Protein AF-A0A9E5KEY9-F1 (afdb_monomer)

Foldseek 3Di:
DPDDDPDDPPVLVVCCVVPVVSSCCCPVVVPDDDDPVNVVVCVVCVVVVVDDPDDDDPPPPPPPPPPDDVVPDPPPPPPDDPPQQADAAEDQAAPWEWEDDPQWIWIDHPPDDIDIDGLSNHQEYEYEARYYYDPHRLCVCQVVQHKYWYAYSLQATDDIDHHDQDDDPVVQVVVVVLCPDQVSVLQVLLVVLLVVLVVLLVLCCVQQPCVVVPPVCLSVLSVVLNVVSNPDPHPVVNVVSSVVSQFSSQCRVQSNDPDPQFDGHGADAPPDPGPVNSVVNNVVSVVLVVVCVVCVVVVYDSD

Sequence (303 aa):
MIPLPELVPARMLNEFAYCPRLAFLEWAEATFEHNPDTLDGRFVHRRVDAGDERAFPPPDAPDTDEPYSPSGEPAIRRLLTVRDEALPVHVVSQGAFVGKSADRITIRAKGELDKHVRLIDIAQLCLYGNVQISTQAFRELVGTGIPITFHTQHGYFLATANGLWHGNAHLRIAQHAVSADPVRSLRLAKGFITAKIRNQRVILRRNDERAAEDADRVLDRLATLIPAAMEVDSIASLLGIEGIAARLYFSRFGALLKFSNFNFESRNRRPPTDPVNALLSFTYALLTRECHIAAMNGGFDPL

Radius of gyration: 27.56 Å; Cα contacts (8 Å, |Δi|>4): 319; chains: 1; bounding box: 56×71×68 Å

Mean predicted aligned error: 14.28 Å

Structure (mmCIF, N/CA/C/O backbone):
data_AF-A0A9E5KEY9-F1
#
_entry.id   AF-A0A9E5KEY9-F1
#
loop_
_atom_site.group_PDB
_atom_site.id
_atom_site.type_symbol
_atom_site.label_atom_id
_atom_site.label_alt_id
_atom_site.label_comp_id
_atom_site.label_asym_id
_atom_site.label_entity_id
_atom_site.label_seq_id
_atom_site.pdbx_PDB_ins_code
_atom_site.Cartn_x
_atom_site.Cartn_y
_atom_site.Cartn_z
_atom_site.occupancy
_atom_site.B_iso_or_equiv
_atom_site.auth_seq_id
_atom_site.auth_comp_id
_atom_site.auth_asym_id
_atom_site.auth_atom_id
_atom_site.pdbx_PDB_model_num
ATOM 1 N N . MET A 1 1 ? -16.285 -44.584 40.458 1.00 47.91 1 MET A N 1
ATOM 2 C CA . MET A 1 1 ? -15.514 -44.062 39.311 1.00 47.91 1 MET A CA 1
ATOM 3 C C . MET A 1 1 ? -16.502 -43.890 38.178 1.00 47.91 1 MET A C 1
ATOM 5 O O . MET A 1 1 ? -17.124 -44.879 37.812 1.00 47.91 1 MET A O 1
ATOM 9 N N . ILE A 1 2 ? -16.735 -42.662 37.720 1.00 55.91 2 ILE A N 1
ATOM 10 C CA . ILE A 1 2 ? -17.580 -42.417 36.545 1.00 55.91 2 ILE A CA 1
ATOM 11 C C . ILE A 1 2 ? -16.827 -43.014 35.343 1.00 55.91 2 ILE A C 1
ATOM 13 O O . ILE A 1 2 ? -15.627 -42.753 35.228 1.00 55.91 2 ILE A O 1
ATOM 17 N N . PRO A 1 3 ? -17.449 -43.869 34.515 1.00 62.84 3 PRO A N 1
ATOM 18 C CA . PRO A 1 3 ? -16.781 -44.424 33.345 1.00 62.84 3 PRO A CA 1
ATOM 19 C C . PRO A 1 3 ? -16.363 -43.281 32.418 1.00 62.84 3 PRO A C 1
ATOM 21 O O . PRO A 1 3 ? -17.177 -42.420 32.084 1.00 62.84 3 PRO A O 1
ATOM 24 N N . LEU A 1 4 ? -15.083 -43.253 32.043 1.00 59.09 4 LEU A N 1
ATOM 25 C CA . LEU A 1 4 ? -14.588 -42.280 31.078 1.00 59.09 4 LEU A CA 1
ATOM 26 C C . LEU A 1 4 ? -15.210 -42.599 29.711 1.00 59.09 4 LEU A C 1
ATOM 28 O O . LEU A 1 4 ? -15.154 -43.756 29.288 1.00 59.09 4 LEU A O 1
ATOM 32 N N . PRO A 1 5 ? -15.823 -41.617 29.032 1.00 70.81 5 PRO A N 1
ATOM 33 C CA . PRO A 1 5 ? -16.364 -41.831 27.700 1.00 70.81 5 PRO A CA 1
ATOM 34 C C . PRO A 1 5 ? -15.234 -42.114 26.706 1.00 70.81 5 PRO A C 1
ATOM 36 O O . PRO A 1 5 ? -14.123 -41.605 26.843 1.00 70.81 5 PRO A O 1
ATOM 39 N N . GLU A 1 6 ? -15.539 -42.916 25.688 1.00 78.38 6 GLU A N 1
ATOM 40 C CA . GLU A 1 6 ? -14.593 -43.309 24.635 1.00 78.38 6 GLU A CA 1
ATOM 41 C C . GLU A 1 6 ? -14.107 -42.109 23.803 1.00 78.38 6 GLU A C 1
ATOM 43 O O . GLU A 1 6 ? -12.984 -42.105 23.304 1.00 78.38 6 GLU A O 1
ATOM 48 N N . LEU A 1 7 ? -14.933 -41.061 23.700 1.00 75.31 7 LEU A N 1
ATOM 49 C CA . LEU A 1 7 ? -14.650 -39.849 22.939 1.00 75.31 7 LEU A CA 1
ATOM 50 C C . LEU A 1 7 ? -14.795 -38.602 23.819 1.00 75.31 7 LEU A C 1
ATOM 52 O O . LEU A 1 7 ? -15.736 -38.474 24.604 1.00 75.31 7 LEU A O 1
ATOM 56 N N . VAL A 1 8 ? -13.869 -37.658 23.645 1.00 76.06 8 VAL A N 1
ATOM 57 C CA . VAL A 1 8 ? -13.894 -36.342 24.298 1.00 76.06 8 VAL A CA 1
ATOM 58 C C . VAL A 1 8 ? -14.445 -35.313 23.303 1.00 76.06 8 VAL A C 1
ATOM 60 O O . VAL A 1 8 ? -13.936 -35.236 22.182 1.00 76.06 8 VAL A O 1
ATOM 63 N N . PRO A 1 9 ? -15.454 -34.498 23.669 1.00 77.19 9 PRO A N 1
ATOM 64 C CA . PRO A 1 9 ? -15.959 -33.445 22.793 1.00 77.19 9 PRO A CA 1
ATOM 65 C C . PRO A 1 9 ? -14.847 -32.471 22.380 1.00 77.19 9 PRO A C 1
ATOM 67 O O . PRO A 1 9 ? -14.064 -32.033 23.221 1.00 77.19 9 PRO A O 1
ATOM 70 N N . ALA A 1 10 ? -14.819 -3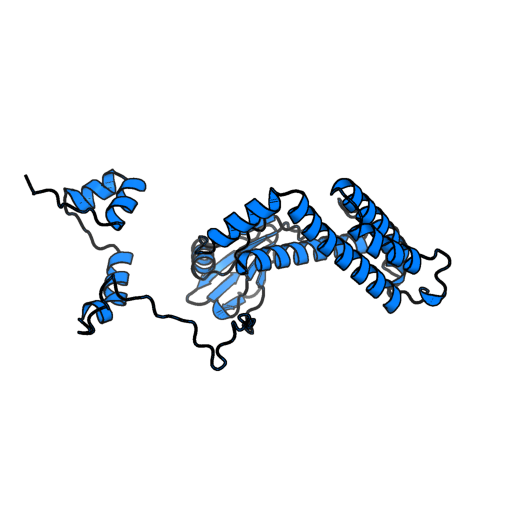2.055 21.109 1.00 72.88 10 ALA A N 1
ATOM 71 C CA . ALA A 1 10 ? -13.798 -31.136 20.586 1.00 72.88 10 ALA A CA 1
ATOM 72 C C . ALA A 1 10 ? -13.700 -29.816 21.378 1.00 72.88 10 ALA A C 1
ATOM 74 O O . ALA A 1 10 ? -12.614 -29.263 21.541 1.00 72.88 10 ALA A O 1
ATOM 75 N N . ARG A 1 11 ? -14.820 -29.348 21.949 1.00 72.31 11 ARG A N 1
ATOM 76 C CA . ARG A 1 11 ? -14.837 -28.202 22.866 1.00 72.31 11 ARG A CA 1
ATOM 77 C C . ARG A 1 11 ? -13.942 -28.429 24.087 1.00 72.31 11 ARG A C 1
ATOM 79 O O . ARG A 1 11 ? -13.165 -27.549 24.418 1.00 72.31 11 ARG A O 1
ATOM 86 N N . MET A 1 12 ? -13.993 -29.605 24.712 1.00 79.69 12 MET A N 1
ATOM 87 C CA . MET A 1 12 ? -13.192 -29.906 25.906 1.00 79.69 12 MET A CA 1
ATOM 88 C C . MET A 1 12 ? -11.694 -29.990 25.596 1.00 79.69 12 MET A C 1
ATOM 90 O O . MET A 1 12 ? -10.876 -29.644 26.442 1.00 79.69 12 MET A O 1
ATOM 94 N N . LEU A 1 13 ? -11.322 -30.376 24.369 1.00 77.88 13 LEU A N 1
ATOM 95 C CA . LEU A 1 13 ? -9.933 -30.284 23.903 1.00 77.88 13 LEU A CA 1
ATOM 96 C C . LEU A 1 13 ? -9.469 -28.824 23.806 1.00 77.88 13 LEU A C 1
ATOM 98 O O . LEU A 1 13 ? -8.350 -28.514 24.212 1.00 77.88 13 LEU A O 1
ATOM 102 N N . ASN A 1 14 ? -10.333 -27.928 23.317 1.00 70.62 14 ASN A N 1
ATOM 103 C CA . ASN A 1 14 ? -10.051 -26.493 23.271 1.00 70.62 14 ASN A CA 1
ATOM 104 C C . ASN A 1 14 ? -9.930 -25.891 24.681 1.00 70.62 14 ASN A C 1
ATOM 106 O O . ASN A 1 14 ? -8.954 -25.200 24.966 1.00 70.62 14 ASN A O 1
ATOM 110 N N . GLU A 1 15 ? -10.862 -26.214 25.586 1.00 77.31 15 GLU A N 1
ATOM 111 C CA . GLU A 1 15 ? -10.802 -25.747 26.978 1.00 77.31 15 GLU A CA 1
ATOM 112 C C . GLU A 1 15 ? -9.557 -26.276 27.698 1.00 77.31 15 GLU A C 1
ATOM 114 O O . GLU A 1 15 ? -8.929 -25.539 28.451 1.00 77.31 15 GLU A O 1
ATOM 119 N N . PHE A 1 16 ? -9.137 -27.519 27.435 1.00 79.62 16 PHE A N 1
ATOM 120 C CA . PHE A 1 16 ? -7.917 -28.080 28.021 1.00 79.62 16 PHE A CA 1
ATOM 121 C C . PHE A 1 16 ? -6.652 -27.398 27.491 1.00 79.62 16 PHE A C 1
ATOM 123 O O . PHE A 1 16 ? -5.754 -27.083 28.272 1.00 79.62 16 PHE A O 1
ATOM 130 N N . ALA A 1 17 ? -6.586 -27.143 26.180 1.00 75.50 17 ALA A N 1
ATOM 131 C CA . ALA A 1 17 ? -5.473 -26.428 25.559 1.00 75.50 17 ALA A CA 1
ATOM 132 C C . ALA A 1 17 ? -5.363 -24.978 26.057 1.00 75.50 17 ALA A C 1
ATOM 134 O O . ALA A 1 17 ? -4.257 -24.457 26.196 1.00 75.50 17 ALA A O 1
ATOM 135 N N . TYR A 1 18 ? -6.499 -24.339 26.345 1.00 72.25 18 TYR A N 1
ATOM 136 C CA . TYR A 1 18 ? -6.557 -22.984 26.882 1.00 72.25 18 TYR A CA 1
ATOM 137 C C . TYR A 1 18 ? -6.250 -22.932 28.389 1.00 72.25 18 TYR A C 1
ATOM 139 O O . TYR A 1 18 ? -5.398 -22.160 28.831 1.00 72.25 18 TYR A O 1
ATOM 147 N N . CYS A 1 19 ? -6.935 -23.752 29.190 1.00 73.06 19 CYS A N 1
ATOM 148 C CA . CYS A 1 19 ? -6.809 -23.811 30.642 1.00 73.06 19 CYS A CA 1
ATOM 149 C C . CYS A 1 19 ? -7.172 -25.213 31.181 1.00 73.06 19 CYS A C 1
ATOM 151 O O . CYS A 1 19 ? -8.352 -25.531 31.360 1.00 73.06 19 CYS A O 1
ATOM 153 N N . PRO A 1 20 ? -6.180 -26.032 31.583 1.00 81.19 20 PRO A N 1
ATOM 154 C CA . PRO A 1 20 ? -6.426 -27.369 32.132 1.00 81.19 20 PRO A CA 1
ATOM 155 C C . PRO A 1 20 ? -7.353 -27.384 33.357 1.00 81.19 20 PRO A C 1
ATOM 157 O O . PRO A 1 20 ? -8.097 -28.340 33.567 1.00 81.19 20 PRO A O 1
ATOM 160 N N . ARG A 1 21 ? -7.338 -26.312 34.164 1.00 74.25 21 ARG A N 1
ATOM 161 C CA . ARG A 1 21 ? -8.219 -26.167 35.332 1.00 74.25 21 ARG A CA 1
ATOM 162 C C . ARG A 1 21 ? -9.677 -25.931 34.935 1.00 74.25 21 ARG A C 1
ATOM 164 O O . ARG A 1 21 ? -10.557 -26.463 35.601 1.00 74.25 21 ARG A O 1
ATOM 171 N N . LEU A 1 22 ? -9.928 -25.165 33.874 1.00 69.94 22 LEU A N 1
ATOM 172 C CA . LEU A 1 22 ? -11.279 -24.938 33.356 1.00 69.94 22 LEU A CA 1
ATOM 173 C C . LEU A 1 22 ? -11.854 -26.238 32.787 1.00 69.94 22 LEU A C 1
ATOM 175 O O . LEU A 1 22 ? -12.951 -26.631 33.164 1.00 69.94 22 LEU A O 1
ATOM 179 N N . ALA A 1 23 ? -11.060 -26.967 31.998 1.00 80.62 23 ALA A N 1
ATOM 180 C CA . ALA A 1 23 ? -11.442 -28.286 31.501 1.00 80.62 23 ALA A CA 1
ATOM 181 C C . ALA A 1 23 ? -11.752 -29.279 32.631 1.00 80.62 23 ALA A C 1
ATOM 183 O O . ALA A 1 23 ? -12.705 -30.042 32.527 1.00 80.62 23 ALA A O 1
ATOM 184 N N . PHE A 1 24 ? -10.985 -29.269 33.726 1.00 77.31 24 PHE A N 1
ATOM 185 C CA . PHE A 1 24 ? -11.277 -30.117 34.883 1.00 77.31 24 PHE A CA 1
ATOM 186 C C . PHE A 1 24 ? -12.618 -29.757 35.544 1.00 77.31 24 PHE A C 1
ATOM 188 O O . PHE A 1 24 ? -13.420 -30.647 35.812 1.00 77.31 24 PHE A O 1
ATOM 195 N N . LEU A 1 25 ? -12.892 -28.468 35.763 1.00 73.12 25 LEU A N 1
ATOM 196 C CA . LEU A 1 25 ? -14.144 -28.015 36.383 1.00 73.12 25 LEU A CA 1
ATOM 197 C C . LEU A 1 25 ? -15.368 -28.332 35.510 1.00 73.12 25 LEU A C 1
ATOM 199 O O . LEU A 1 25 ? -16.376 -28.826 36.015 1.00 73.12 25 LEU A O 1
ATOM 203 N N . GLU A 1 26 ? -15.271 -28.098 34.201 1.00 73.94 26 GLU A N 1
ATOM 204 C CA . GLU A 1 26 ? -16.360 -28.366 33.260 1.00 73.94 26 GLU A CA 1
ATOM 205 C C . GLU A 1 26 ? -16.542 -29.870 33.011 1.00 73.94 26 GLU A C 1
ATOM 207 O O . GLU A 1 26 ? -17.646 -30.386 33.138 1.00 73.94 26 GLU A O 1
ATOM 212 N N . TRP A 1 27 ? -15.477 -30.610 32.695 1.00 75.88 27 TRP A N 1
ATOM 213 C CA . TRP A 1 27 ? -15.581 -32.005 32.251 1.00 75.88 27 TRP A CA 1
ATOM 214 C C . TRP A 1 27 ? -15.534 -33.031 33.383 1.00 75.88 27 TRP A C 1
ATOM 216 O O . TRP A 1 27 ? -16.295 -33.997 33.368 1.00 75.88 27 TRP A O 1
ATOM 226 N N . ALA A 1 28 ? -14.633 -32.854 34.353 1.00 73.12 28 ALA A N 1
ATOM 227 C CA . ALA A 1 28 ? -14.447 -33.823 35.433 1.00 73.12 28 ALA A CA 1
ATOM 228 C C . ALA A 1 28 ? -15.407 -33.569 36.602 1.00 73.12 28 ALA A C 1
ATOM 230 O O . ALA A 1 28 ? -15.947 -34.524 37.159 1.00 73.12 28 ALA A O 1
ATOM 231 N N . GLU A 1 29 ? -15.649 -32.301 36.949 1.00 74.06 29 GLU A N 1
ATOM 232 C CA . GLU A 1 29 ? -16.593 -31.926 38.013 1.00 74.06 29 GLU A CA 1
ATOM 233 C C . GLU A 1 29 ? -18.005 -31.600 37.503 1.00 74.06 29 GLU A C 1
ATOM 235 O O . GLU A 1 29 ? -18.895 -31.349 38.313 1.00 74.06 29 GLU A O 1
ATOM 240 N N . ALA A 1 30 ? -18.240 -31.633 36.184 1.00 66.06 30 ALA A N 1
ATOM 241 C CA . ALA A 1 30 ? -19.537 -31.340 35.560 1.00 66.06 30 ALA A CA 1
ATOM 242 C C . ALA A 1 30 ? -20.127 -29.969 35.953 1.00 66.06 30 ALA A C 1
ATOM 244 O O . ALA A 1 30 ? -21.345 -29.768 35.923 1.00 66.06 30 ALA A O 1
ATOM 245 N N . THR A 1 31 ? -19.272 -29.007 36.308 1.00 68.62 31 THR A N 1
ATOM 246 C CA . THR A 1 31 ? -19.688 -27.669 36.738 1.00 68.62 31 THR A CA 1
ATOM 247 C C . THR A 1 31 ? -19.860 -26.776 35.510 1.00 68.62 31 THR A C 1
ATOM 249 O O . THR A 1 31 ? -19.027 -25.928 35.205 1.00 68.62 31 THR A O 1
ATOM 252 N N . PHE A 1 32 ? -20.945 -26.998 34.765 1.00 63.22 32 PHE A N 1
ATOM 253 C CA . PHE A 1 32 ? -21.315 -26.194 33.597 1.00 63.22 32 PHE A CA 1
ATOM 254 C C . PHE A 1 32 ? -22.212 -25.025 34.012 1.00 63.22 32 PHE A C 1
ATOM 256 O O . PHE A 1 32 ? -23.430 -25.060 33.814 1.00 63.22 32 PHE A O 1
ATOM 263 N N . GLU A 1 33 ? -21.634 -23.977 34.598 1.00 60.19 33 GLU A N 1
ATOM 264 C CA . GLU A 1 33 ? -22.382 -22.732 34.776 1.00 60.19 33 GLU A CA 1
ATOM 265 C C . GLU A 1 33 ? -22.633 -22.067 33.418 1.00 60.19 33 GLU A C 1
ATOM 267 O O . GLU A 1 33 ? -21.740 -21.927 32.580 1.00 60.19 33 GLU A O 1
ATOM 272 N N . HIS A 1 34 ? -23.878 -21.657 33.181 1.00 53.72 34 HIS A N 1
ATOM 273 C CA . HIS A 1 34 ? -24.227 -20.937 31.966 1.00 53.72 34 HIS A CA 1
ATOM 274 C C . HIS A 1 34 ? -23.619 -19.538 31.992 1.00 53.72 34 HIS A C 1
ATOM 276 O O . HIS A 1 34 ? -24.038 -18.679 32.764 1.00 53.72 34 HIS A O 1
ATOM 282 N N . ASN A 1 35 ? -22.653 -19.296 31.112 1.00 58.53 35 ASN A N 1
ATOM 283 C CA . ASN A 1 35 ? -22.163 -17.957 30.824 1.00 58.53 35 ASN A CA 1
ATOM 284 C C . ASN A 1 35 ? -23.031 -17.286 29.727 1.00 58.53 35 ASN A C 1
ATOM 286 O O . ASN A 1 35 ? -23.821 -17.970 29.060 1.00 58.53 35 ASN A O 1
ATOM 290 N N . PRO A 1 36 ? -22.901 -15.963 29.515 1.00 56.38 36 PRO A N 1
ATOM 291 C CA . PRO A 1 36 ? -23.670 -15.233 28.505 1.00 56.38 36 PRO A CA 1
ATOM 292 C C . PRO A 1 36 ? -23.595 -15.857 27.105 1.00 56.38 36 PRO A C 1
ATOM 294 O O . PRO A 1 36 ? -24.616 -15.935 26.431 1.00 56.38 36 PRO A O 1
ATOM 297 N N . ASP A 1 37 ? -22.434 -16.384 26.711 1.00 46.62 37 ASP A N 1
ATOM 298 C CA . ASP A 1 37 ? -22.225 -17.000 25.396 1.00 46.62 37 ASP A CA 1
ATOM 299 C C . ASP A 1 37 ? -22.968 -18.341 25.253 1.00 46.62 37 ASP A C 1
ATOM 301 O O . ASP A 1 37 ? -23.519 -18.649 24.199 1.00 46.62 37 ASP A O 1
ATOM 305 N N . THR A 1 38 ? -23.049 -19.146 26.318 1.00 61.34 38 THR A N 1
ATOM 306 C CA . THR A 1 38 ? -23.828 -20.400 26.317 1.00 61.34 38 THR A CA 1
ATOM 307 C C . THR A 1 38 ? -25.335 -20.158 26.363 1.00 61.34 38 THR A C 1
ATOM 309 O O . THR A 1 38 ? -26.099 -20.957 25.813 1.00 61.34 38 THR A O 1
ATOM 312 N N . LEU A 1 39 ? -25.774 -19.061 26.987 1.00 69.19 39 LEU A N 1
ATOM 313 C CA . LEU A 1 39 ? -27.172 -18.630 26.961 1.00 69.19 39 LEU A CA 1
ATOM 314 C C . LEU A 1 39 ? -27.560 -18.125 25.569 1.00 69.19 39 LEU A C 1
ATOM 316 O O . LEU A 1 39 ? -28.611 -18.517 25.060 1.00 69.19 39 LEU A O 1
ATOM 320 N N . ASP A 1 40 ? -26.699 -17.318 24.949 1.00 62.62 40 ASP A N 1
ATOM 321 C CA . ASP A 1 40 ? -26.896 -16.805 23.593 1.00 62.62 40 ASP A CA 1
ATOM 322 C C . ASP A 1 40 ? -26.853 -17.945 22.565 1.00 62.62 40 ASP A C 1
ATOM 324 O O . ASP A 1 40 ? -27.763 -18.091 21.752 1.00 62.62 40 ASP A O 1
ATOM 328 N N . GLY A 1 41 ? -25.897 -18.869 22.700 1.00 63.59 41 GLY A N 1
ATOM 329 C CA . GLY A 1 41 ? -25.829 -20.096 21.908 1.00 63.59 41 GLY A CA 1
ATOM 330 C C . GLY A 1 41 ? -27.109 -20.934 22.004 1.00 63.59 41 GLY A C 1
ATOM 331 O O . GLY A 1 41 ? -27.687 -21.286 20.980 1.00 63.59 41 GLY A O 1
ATOM 332 N N . ARG A 1 42 ? -27.638 -21.188 23.210 1.00 64.88 42 ARG A N 1
ATOM 333 C CA . ARG A 1 42 ? -28.939 -21.876 23.369 1.00 64.88 42 ARG A CA 1
ATOM 334 C C . ARG A 1 42 ? -30.096 -21.116 22.737 1.00 64.88 42 ARG A C 1
ATOM 336 O O . ARG A 1 42 ? -31.063 -21.734 22.300 1.00 64.88 42 ARG A O 1
ATOM 343 N N . PHE A 1 43 ? -30.047 -19.788 22.733 1.00 68.56 43 PHE A N 1
ATOM 344 C CA . PHE A 1 43 ? -31.086 -18.972 22.121 1.00 68.56 43 PHE A CA 1
ATOM 345 C C . PHE A 1 43 ? -31.043 -19.071 20.592 1.00 68.56 43 PHE A C 1
ATOM 347 O O . PHE A 1 43 ? -32.076 -19.327 19.972 1.00 68.56 43 PHE A O 1
ATOM 354 N N . VAL A 1 44 ? -29.852 -18.949 20.001 1.00 65.75 44 VAL A N 1
ATOM 355 C CA . VAL A 1 44 ? -29.612 -19.069 18.556 1.00 65.75 44 VAL A CA 1
ATOM 356 C C . VAL A 1 44 ? -29.949 -20.476 18.053 1.00 65.75 44 VAL A C 1
ATOM 358 O O . VAL A 1 44 ? -30.646 -20.625 17.049 1.00 65.75 44 VAL A O 1
ATOM 361 N N . HIS A 1 45 ? -29.520 -21.514 18.775 1.00 57.41 45 HIS A N 1
ATOM 362 C CA . HIS A 1 45 ? -29.709 -22.912 18.381 1.00 57.41 45 HIS A CA 1
ATOM 363 C C . HIS A 1 45 ? -31.083 -23.487 18.741 1.00 57.41 45 HIS A C 1
ATOM 365 O O . HIS A 1 45 ? -31.446 -24.536 18.217 1.00 57.41 45 HIS A O 1
ATOM 371 N N . ARG A 1 46 ? -31.916 -22.771 19.514 1.00 66.25 46 ARG A N 1
ATOM 372 C CA . ARG A 1 46 ? -33.253 -23.222 19.950 1.00 66.25 46 ARG A CA 1
ATOM 373 C C . ARG A 1 46 ? -34.110 -23.794 18.819 1.00 66.25 46 ARG A C 1
ATOM 375 O O . ARG A 1 46 ? -34.881 -24.716 19.047 1.00 66.25 46 ARG A O 1
ATOM 382 N N . ARG A 1 47 ? -34.020 -23.217 17.616 1.00 54.75 47 ARG A N 1
ATOM 383 C CA . ARG A 1 47 ? -34.827 -23.631 16.457 1.00 54.75 47 ARG A CA 1
ATOM 384 C C . ARG A 1 47 ? -34.292 -24.884 15.763 1.00 54.75 47 ARG A C 1
ATOM 386 O O . ARG A 1 47 ? -35.080 -25.605 15.171 1.00 54.75 47 ARG A O 1
ATOM 393 N N . VAL A 1 48 ? -32.980 -25.105 15.820 1.00 53.75 48 VAL A N 1
ATOM 394 C CA . VAL A 1 48 ? -32.304 -26.291 15.269 1.00 53.75 48 VAL A CA 1
ATOM 395 C C . VAL A 1 48 ? -32.437 -27.459 16.250 1.00 53.75 48 VAL A C 1
ATOM 397 O O . VAL A 1 48 ? -32.773 -28.568 15.848 1.00 53.75 48 VAL A O 1
ATOM 400 N N . ASP A 1 49 ? -32.294 -27.177 17.545 1.00 57.75 49 ASP A N 1
ATOM 401 C CA . ASP A 1 49 ? -32.445 -28.145 18.637 1.00 57.75 49 ASP A CA 1
ATOM 402 C C . ASP A 1 49 ? -33.908 -28.570 18.863 1.00 57.75 49 ASP A C 1
ATOM 404 O O . ASP A 1 49 ? -34.167 -29.578 19.514 1.00 57.75 49 ASP A O 1
ATOM 408 N N . ALA A 1 50 ? -34.876 -27.827 18.310 1.00 62.62 50 ALA A N 1
ATOM 409 C CA . ALA A 1 50 ? -36.300 -28.172 18.338 1.00 62.62 50 ALA A CA 1
ATOM 410 C C . ALA A 1 50 ? -36.671 -29.368 17.435 1.00 62.62 50 ALA A C 1
ATOM 412 O O . ALA A 1 50 ? -37.847 -29.717 17.369 1.00 62.62 50 ALA A O 1
ATOM 413 N N . GLY A 1 51 ? -35.687 -30.000 16.782 1.00 47.69 51 GLY A N 1
ATOM 414 C CA . GLY A 1 51 ? -35.860 -31.219 15.997 1.00 47.69 51 GLY A CA 1
ATOM 415 C C . GLY A 1 51 ? -36.557 -30.962 14.663 1.00 47.69 51 GLY A C 1
ATOM 416 O O . GLY A 1 51 ? -37.766 -31.130 14.548 1.00 47.69 51 GLY A O 1
ATOM 417 N N . ASP A 1 52 ? -35.795 -30.588 13.633 1.00 49.03 52 ASP A N 1
ATOM 418 C CA . ASP A 1 52 ? -36.235 -30.828 12.253 1.00 49.03 52 ASP A CA 1
ATOM 419 C C . ASP A 1 52 ? -35.918 -32.301 11.938 1.00 49.03 52 ASP A C 1
ATOM 421 O O . ASP A 1 52 ? -34.760 -32.712 11.987 1.00 49.03 52 ASP A O 1
ATOM 425 N N . GLU A 1 53 ? -36.940 -33.111 11.651 1.00 51.16 53 GLU A N 1
ATOM 426 C CA . GLU A 1 53 ? -36.859 -34.560 11.369 1.00 51.16 53 GLU A CA 1
ATOM 427 C C . GLU A 1 53 ? -36.117 -34.903 10.059 1.00 51.16 53 GLU A C 1
ATOM 429 O O . GLU A 1 53 ? -36.179 -36.028 9.557 1.00 51.16 53 GLU A O 1
ATOM 434 N N . ARG A 1 54 ? -35.401 -33.948 9.460 1.00 53.50 54 ARG A N 1
ATOM 435 C CA . ARG A 1 54 ? -34.606 -34.188 8.256 1.00 53.50 54 ARG A CA 1
ATOM 436 C C . ARG A 1 54 ? -33.314 -34.884 8.652 1.00 53.50 54 ARG A C 1
ATOM 438 O O . ARG A 1 54 ? -32.365 -34.250 9.103 1.00 53.50 54 ARG A O 1
ATOM 445 N N . ALA A 1 55 ? -33.292 -36.202 8.476 1.00 54.12 55 ALA A N 1
ATOM 446 C CA . ALA A 1 55 ? -32.086 -37.001 8.614 1.00 54.12 55 ALA A CA 1
ATOM 447 C C . ALA A 1 55 ? -30.954 -36.391 7.771 1.00 54.12 55 ALA A C 1
ATOM 449 O O . ALA A 1 55 ? -31.117 -36.170 6.568 1.00 54.12 55 ALA A O 1
ATOM 450 N N . PHE A 1 56 ? -29.812 -36.120 8.406 1.00 51.44 56 PHE A N 1
ATOM 451 C CA . PHE A 1 56 ? -28.586 -35.821 7.674 1.00 51.44 56 PHE A CA 1
ATOM 452 C C . PHE A 1 56 ? -28.279 -36.983 6.718 1.00 51.44 56 PHE A C 1
ATOM 454 O O . PHE A 1 56 ? -28.521 -38.143 7.075 1.00 51.44 56 PHE A O 1
ATOM 461 N N . PRO A 1 57 ? -27.753 -36.704 5.515 1.00 56.97 57 PRO A N 1
ATOM 462 C CA . PRO A 1 57 ? -27.260 -37.766 4.657 1.00 56.97 57 PRO A CA 1
ATOM 463 C C . PRO A 1 57 ? -26.166 -38.566 5.393 1.00 56.97 57 PRO A C 1
ATOM 465 O O . PRO A 1 57 ? -25.439 -38.002 6.217 1.00 56.97 57 PRO A O 1
ATOM 468 N N . PRO A 1 58 ? -26.063 -39.883 5.140 1.00 63.47 58 PRO A N 1
ATOM 469 C CA . PRO A 1 58 ? -25.046 -40.716 5.765 1.00 63.47 58 PRO A CA 1
ATOM 470 C C . PRO A 1 58 ? -23.630 -40.181 5.475 1.00 63.47 58 PRO A C 1
ATOM 472 O O . PRO A 1 58 ? -23.420 -39.618 4.401 1.00 63.47 58 PRO A O 1
ATOM 475 N N . PRO A 1 59 ? -22.648 -40.382 6.378 1.00 54.59 59 PRO A N 1
ATOM 476 C CA . PRO A 1 59 ? -21.273 -39.878 6.223 1.00 54.59 59 PRO A CA 1
ATOM 477 C C . PRO A 1 59 ? -20.584 -40.319 4.925 1.00 54.59 59 PRO A C 1
ATOM 479 O O . PRO A 1 59 ? -19.677 -39.649 4.442 1.00 54.59 59 PRO A O 1
ATOM 482 N N . ASP A 1 60 ? -21.043 -41.441 4.371 1.00 62.12 60 ASP A N 1
ATOM 483 C CA . ASP A 1 60 ? -20.492 -42.085 3.181 1.00 62.12 60 ASP A CA 1
ATOM 484 C C . ASP A 1 60 ? -21.255 -41.697 1.905 1.00 62.12 60 ASP A C 1
ATOM 486 O O . ASP A 1 60 ? -21.003 -42.244 0.828 1.00 62.12 60 ASP A O 1
ATOM 490 N N . ALA A 1 61 ? -22.236 -40.795 2.016 1.00 57.34 61 ALA A N 1
ATOM 491 C CA . ALA A 1 61 ? -22.923 -40.268 0.855 1.00 57.34 61 ALA A CA 1
ATOM 492 C C . ALA A 1 61 ? -21.901 -39.510 -0.008 1.00 57.34 61 ALA A C 1
ATOM 494 O O . ALA A 1 61 ? -21.167 -38.671 0.518 1.00 57.34 61 ALA A O 1
ATOM 495 N N . PRO A 1 62 ? -21.818 -39.801 -1.318 1.00 53.50 62 PRO A N 1
ATOM 496 C CA . PRO A 1 62 ? -20.948 -39.044 -2.200 1.00 53.50 62 PRO A CA 1
ATOM 497 C C . PRO A 1 62 ? -21.336 -37.568 -2.115 1.00 53.50 62 PRO A C 1
ATOM 499 O O . PRO A 1 62 ? -22.513 -37.228 -2.230 1.00 53.50 62 PRO A O 1
ATOM 502 N N . ASP A 1 63 ? -20.343 -36.712 -1.884 1.00 51.38 63 ASP A N 1
ATOM 503 C CA . ASP A 1 63 ? -20.505 -35.263 -1.910 1.00 51.38 63 ASP A CA 1
ATOM 504 C C . ASP A 1 63 ? -20.810 -34.851 -3.355 1.00 51.38 63 ASP A C 1
ATOM 506 O O . ASP A 1 63 ? -19.916 -34.672 -4.182 1.00 51.38 63 ASP A O 1
ATOM 510 N N . THR A 1 64 ? -22.097 -34.847 -3.706 1.00 49.47 64 THR A N 1
ATOM 511 C CA . THR A 1 64 ? -22.579 -34.511 -5.049 1.00 49.47 64 THR A CA 1
ATOM 512 C C . THR A 1 64 ? -22.797 -33.012 -5.223 1.00 49.47 64 THR A C 1
ATOM 514 O O . THR A 1 64 ? -23.497 -32.622 -6.159 1.00 49.47 64 THR A O 1
ATOM 517 N N . ASP A 1 65 ? -22.218 -32.167 -4.363 1.00 49.09 65 ASP A N 1
ATOM 518 C CA . ASP A 1 65 ? -22.172 -30.716 -4.559 1.00 49.09 65 ASP A CA 1
ATOM 519 C C . ASP A 1 65 ? -21.211 -30.371 -5.715 1.00 49.09 65 ASP A C 1
ATOM 521 O O . ASP A 1 65 ? -20.220 -29.649 -5.580 1.00 49.09 65 ASP A O 1
ATOM 525 N N . GLU A 1 66 ? -21.514 -30.881 -6.912 1.00 46.34 66 GLU A N 1
ATOM 526 C CA . GLU A 1 66 ? -20.992 -30.307 -8.137 1.00 46.34 66 GLU A CA 1
ATOM 527 C C . GLU A 1 66 ? -21.548 -28.881 -8.241 1.00 46.34 66 GLU A C 1
ATOM 529 O O . GLU A 1 66 ? -22.770 -28.685 -8.223 1.00 46.34 66 GLU A O 1
ATOM 534 N N . PRO A 1 67 ? -20.690 -27.851 -8.344 1.00 45.12 67 PRO A N 1
ATOM 535 C CA . PRO A 1 67 ? -21.164 -26.495 -8.542 1.00 45.12 67 PRO A CA 1
ATOM 536 C C . PRO A 1 67 ? -21.993 -26.459 -9.827 1.00 45.12 67 PRO A C 1
ATOM 538 O O . PRO A 1 67 ? -21.462 -26.671 -10.916 1.00 45.12 67 PRO A O 1
ATOM 541 N N . TYR A 1 68 ? -23.295 -26.198 -9.686 1.00 48.25 68 TYR A N 1
ATOM 542 C CA . TYR A 1 68 ? -24.242 -26.136 -10.796 1.00 48.25 68 TYR A CA 1
ATOM 543 C C . TYR A 1 68 ? -23.694 -25.249 -11.927 1.00 48.25 68 TYR A C 1
ATOM 545 O O . TYR A 1 68 ? -23.624 -24.023 -11.807 1.00 48.25 68 TYR A O 1
ATOM 553 N N . SER A 1 69 ? -23.297 -25.888 -13.030 1.00 43.50 69 SER A N 1
ATOM 554 C CA . SER A 1 69 ? -22.890 -25.247 -14.279 1.00 43.50 69 SER A CA 1
ATOM 555 C C . SER A 1 69 ? -23.951 -25.572 -15.331 1.00 43.50 69 SER A C 1
ATOM 557 O O . SER A 1 69 ? -24.002 -26.712 -15.796 1.00 43.50 69 SER A O 1
ATOM 559 N N . PRO A 1 70 ? -24.803 -24.610 -15.739 1.00 46.72 70 PRO A N 1
ATOM 560 C CA . PRO A 1 70 ? -25.847 -24.848 -16.740 1.00 46.72 70 PRO A CA 1
ATOM 561 C C . PRO A 1 70 ? -25.318 -25.352 -18.096 1.00 46.72 70 PRO A C 1
ATOM 563 O O . PRO A 1 70 ? -26.108 -25.786 -18.928 1.00 46.72 70 PRO A O 1
ATOM 566 N N . SER A 1 71 ? -24.007 -25.255 -18.344 1.00 52.12 71 SER A N 1
ATOM 567 C CA . SER A 1 71 ? -23.362 -25.581 -19.619 1.00 52.12 71 SER A CA 1
ATOM 568 C C . SER A 1 71 ? -22.385 -26.761 -19.564 1.00 52.12 71 SER A C 1
ATOM 570 O O . SER A 1 71 ? -21.823 -27.098 -20.600 1.00 52.12 71 SER A O 1
ATOM 572 N N . GLY A 1 72 ? -22.143 -27.383 -18.401 1.00 50.44 72 GLY A N 1
ATOM 573 C CA . GLY A 1 72 ? -21.225 -28.531 -18.272 1.00 50.44 72 GLY A CA 1
ATOM 574 C C . GLY A 1 72 ? -19.738 -28.235 -18.538 1.00 50.44 72 GLY A C 1
ATOM 575 O O . GLY A 1 72 ? -18.899 -29.122 -18.409 1.00 50.44 72 GLY A O 1
ATOM 576 N N . GLU A 1 73 ? -19.378 -26.995 -18.872 1.00 47.44 73 GLU A N 1
ATOM 577 C CA . GLU A 1 73 ? -17.985 -26.552 -18.937 1.00 47.44 73 GLU A CA 1
ATOM 578 C C . GLU A 1 73 ? -17.514 -26.107 -17.542 1.00 47.44 73 GLU A C 1
ATOM 580 O O . GLU A 1 73 ? -18.327 -25.558 -16.782 1.00 47.44 73 GLU A O 1
ATOM 585 N N . PRO A 1 74 ? -16.220 -26.290 -17.191 1.00 46.00 74 PRO A N 1
ATOM 586 C CA . PRO A 1 74 ? -15.628 -25.687 -16.004 1.00 46.00 74 PRO A CA 1
ATOM 587 C C . PRO A 1 74 ? -15.644 -24.168 -16.183 1.00 46.00 74 PRO A C 1
ATOM 589 O O . PRO A 1 74 ? -14.696 -23.549 -16.670 1.00 46.00 74 PRO A O 1
ATOM 592 N N . ALA A 1 75 ? -16.771 -23.560 -15.828 1.00 45.81 75 ALA A N 1
ATOM 593 C CA . ALA A 1 75 ? -16.941 -22.129 -15.844 1.00 45.81 75 ALA A CA 1
ATOM 594 C C . ALA A 1 75 ? -15.943 -21.568 -14.835 1.00 45.81 75 ALA A C 1
ATOM 596 O O . ALA A 1 75 ? -16.082 -21.781 -13.630 1.00 45.81 75 ALA A O 1
ATOM 597 N N . ILE A 1 76 ? -14.915 -20.869 -15.327 1.00 52.78 76 ILE A N 1
ATOM 598 C CA . ILE A 1 76 ? -14.061 -20.026 -14.490 1.00 52.78 76 ILE A CA 1
ATOM 599 C C . ILE A 1 76 ? -15.012 -19.231 -13.602 1.00 52.78 76 ILE A C 1
ATOM 601 O O . ILE A 1 76 ? -15.786 -18.416 -14.114 1.00 52.78 76 ILE A O 1
ATOM 605 N N . ARG A 1 77 ? -15.004 -19.515 -12.291 1.00 49.62 77 ARG A N 1
ATOM 606 C CA . ARG A 1 77 ? -15.909 -18.867 -11.343 1.00 49.62 77 ARG A CA 1
ATOM 607 C C . ARG A 1 77 ? -15.686 -17.373 -11.475 1.00 49.62 77 ARG A C 1
ATOM 609 O O . ARG A 1 77 ? -14.652 -16.847 -11.065 1.00 49.62 77 ARG A O 1
ATOM 616 N N . ARG A 1 78 ? -16.650 -16.687 -12.084 1.00 42.75 78 ARG A N 1
ATOM 617 C CA . ARG A 1 78 ? -16.600 -15.239 -12.219 1.00 42.75 78 ARG A CA 1
ATOM 618 C C . ARG A 1 78 ? -16.755 -14.689 -10.809 1.00 42.75 78 ARG A C 1
ATOM 620 O O . ARG A 1 78 ? -17.833 -14.771 -10.227 1.00 42.75 78 ARG A O 1
ATOM 627 N N . LEU A 1 79 ? -15.659 -14.202 -10.235 1.00 47.97 79 LEU A N 1
ATOM 628 C CA . LEU A 1 79 ? -15.694 -13.484 -8.970 1.00 47.97 79 LEU A CA 1
ATOM 629 C C . LEU A 1 79 ? -16.433 -12.173 -9.235 1.00 47.97 79 LEU A C 1
ATOM 631 O O . LEU A 1 79 ? -15.875 -11.225 -9.785 1.00 47.97 79 LEU A O 1
ATOM 635 N N . LEU A 1 80 ? -17.728 -12.159 -8.930 1.00 42.88 80 LEU A N 1
ATOM 636 C CA . LEU A 1 80 ? -18.508 -10.934 -8.901 1.00 42.88 80 LEU A CA 1
ATOM 637 C C . LEU A 1 80 ? -17.994 -10.127 -7.712 1.00 42.88 80 LEU A C 1
ATOM 639 O O . LEU A 1 80 ? -18.165 -10.531 -6.564 1.00 42.88 80 LEU A O 1
ATOM 643 N N . THR A 1 81 ? -17.327 -9.008 -7.981 1.00 40.47 81 THR A N 1
ATOM 644 C CA . THR A 1 81 ? -17.026 -8.031 -6.936 1.00 40.47 81 THR A CA 1
ATOM 645 C C . THR A 1 81 ? -18.357 -7.509 -6.415 1.00 40.47 81 THR A C 1
ATOM 647 O O . THR A 1 81 ? -19.128 -6.924 -7.184 1.00 40.47 81 THR A O 1
ATOM 650 N N . VAL A 1 82 ? -18.644 -7.750 -5.137 1.00 51.41 82 VAL A N 1
ATOM 651 C CA . VAL A 1 82 ? -19.788 -7.137 -4.460 1.00 51.41 82 VAL A CA 1
ATOM 652 C C . VAL A 1 82 ? -19.668 -5.625 -4.655 1.00 51.41 82 VAL A C 1
ATOM 654 O O . VAL A 1 82 ? -18.578 -5.067 -4.519 1.00 51.41 82 VAL A O 1
ATOM 657 N N . ARG A 1 83 ? -20.761 -4.962 -5.050 1.00 51.25 83 ARG A N 1
ATOM 658 C CA . ARG A 1 83 ? -20.824 -3.501 -4.979 1.00 51.25 83 ARG A CA 1
ATOM 659 C C . ARG A 1 83 ? -20.880 -3.148 -3.504 1.00 51.25 83 ARG A C 1
ATOM 661 O O . ARG A 1 83 ? -21.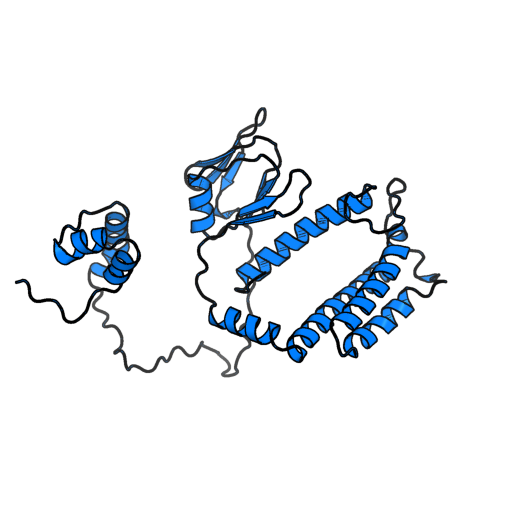955 -3.155 -2.918 1.00 51.25 83 ARG A O 1
ATOM 668 N N . ASP A 1 84 ? -19.713 -2.943 -2.921 1.00 62.41 84 ASP A N 1
ATOM 669 C CA . ASP A 1 84 ? -19.611 -2.509 -1.544 1.00 62.41 84 ASP A CA 1
ATOM 670 C C . ASP A 1 84 ? -19.893 -1.003 -1.510 1.00 62.41 84 ASP A C 1
ATOM 672 O O . ASP A 1 84 ? -19.132 -0.204 -2.059 1.00 62.41 84 ASP A O 1
ATOM 676 N N . GLU A 1 85 ? -21.054 -0.621 -0.976 1.00 76.56 85 GLU A N 1
ATOM 677 C CA . GLU A 1 85 ? -21.403 0.788 -0.745 1.00 76.56 85 GLU A CA 1
ATOM 678 C C . GLU A 1 85 ? -20.670 1.349 0.481 1.00 76.56 85 GLU A C 1
ATOM 680 O O . GLU A 1 85 ? -20.653 2.564 0.694 1.00 76.56 85 GLU A O 1
ATOM 685 N N . ALA A 1 86 ? -20.042 0.474 1.271 1.00 86.38 86 ALA A N 1
ATOM 686 C CA . ALA A 1 86 ? -19.274 0.856 2.432 1.00 86.38 86 ALA A CA 1
ATOM 687 C C . ALA A 1 86 ? -18.018 1.647 2.033 1.00 86.38 86 ALA A C 1
ATOM 689 O O . ALA A 1 86 ? -17.352 1.375 1.031 1.00 86.38 86 ALA A O 1
ATOM 690 N N . LEU A 1 87 ? -17.673 2.646 2.845 1.00 90.12 87 LEU A N 1
ATOM 691 C CA . LEU A 1 87 ? -16.567 3.562 2.581 1.00 90.12 87 LEU A CA 1
ATOM 692 C C . LEU A 1 87 ? -15.514 3.508 3.694 1.00 90.12 87 LEU A C 1
ATOM 694 O O . LEU A 1 87 ? -15.829 3.211 4.850 1.00 90.12 87 LEU A O 1
ATOM 698 N N . PRO A 1 88 ? -14.243 3.817 3.381 1.00 91.88 88 PRO A N 1
ATOM 699 C CA . PRO A 1 88 ? -13.223 3.989 4.402 1.00 91.88 88 PRO A CA 1
ATOM 700 C C . PRO A 1 88 ? -13.526 5.212 5.276 1.00 91.88 88 PRO A C 1
ATOM 702 O O . PRO A 1 88 ? -13.678 6.330 4.780 1.00 91.88 88 PRO A O 1
ATOM 705 N N . VAL A 1 89 ? -13.543 5.024 6.594 1.00 95.19 89 VAL A N 1
ATOM 706 C CA . VAL A 1 89 ? -13.710 6.115 7.561 1.00 95.19 89 VAL A CA 1
ATOM 707 C C . VAL A 1 89 ? -12.344 6.569 8.058 1.00 95.19 89 VAL A C 1
ATOM 709 O O . VAL A 1 89 ? -11.622 5.810 8.702 1.00 95.19 89 VAL A O 1
ATOM 712 N N . HIS A 1 90 ? -11.990 7.826 7.790 1.00 95.06 90 HIS A N 1
ATOM 713 C CA . HIS A 1 90 ? -10.727 8.422 8.225 1.00 95.06 90 HIS A CA 1
ATOM 714 C C . HIS A 1 90 ? -10.924 9.299 9.464 1.00 95.06 90 HIS A C 1
ATOM 716 O O . HIS A 1 90 ? -11.636 10.302 9.417 1.00 95.06 90 HIS A O 1
ATOM 722 N N . VAL A 1 91 ? -10.246 8.958 10.561 1.00 95.81 91 VAL A N 1
ATOM 723 C CA . VAL A 1 91 ? -10.232 9.754 11.796 1.00 95.81 91 VAL A CA 1
ATOM 724 C C . VAL A 1 91 ? -8.868 10.421 11.940 1.00 95.81 91 VAL A C 1
ATOM 726 O O . VAL A 1 91 ? -7.871 9.760 12.224 1.00 95.81 91 VAL A O 1
ATOM 729 N N . VAL A 1 92 ? -8.830 11.736 11.700 1.00 94.62 92 VAL A N 1
ATOM 730 C CA . VAL A 1 92 ? -7.583 12.520 11.591 1.00 94.62 92 VAL A CA 1
ATOM 731 C C . VAL A 1 92 ? -7.388 13.499 12.756 1.00 94.62 92 VAL A C 1
ATOM 733 O O . VAL A 1 92 ? -6.253 13.836 13.103 1.00 94.62 92 VAL A O 1
ATOM 736 N N . SER A 1 93 ? -8.477 13.945 13.389 1.00 93.88 93 SER A N 1
ATOM 737 C CA . SER A 1 93 ? -8.433 14.907 14.495 1.00 93.88 93 SER A CA 1
ATOM 738 C C . SER A 1 93 ? -7.676 14.323 15.696 1.00 93.88 93 SER A C 1
ATOM 740 O O . SER A 1 93 ? -8.046 13.283 16.240 1.00 93.88 93 SER A O 1
ATOM 742 N N . GLN A 1 94 ? -6.595 14.986 16.113 1.00 93.94 94 GLN A N 1
ATOM 743 C CA . GLN A 1 94 ? -5.741 14.496 17.198 1.00 93.94 94 GLN A CA 1
ATOM 744 C C . GLN A 1 94 ? -6.482 14.516 18.539 1.00 93.94 94 GLN A C 1
ATOM 746 O O . GLN A 1 94 ? -7.192 15.471 18.851 1.00 93.94 94 GLN A O 1
ATOM 751 N N . GLY A 1 95 ? -6.317 13.454 19.333 1.00 93.06 95 GLY A N 1
ATOM 752 C CA . GLY A 1 95 ? -7.061 13.273 20.578 1.00 93.06 95 GLY A CA 1
ATOM 753 C C . GLY A 1 95 ? -8.530 12.889 20.379 1.00 93.06 95 GLY A C 1
ATOM 754 O O . GLY A 1 95 ? -9.275 12.865 21.357 1.00 93.06 95 GLY A O 1
ATOM 755 N N . ALA A 1 96 ? -8.964 12.592 19.146 1.00 96.50 96 ALA A N 1
ATOM 756 C CA . ALA A 1 96 ? -10.292 12.041 18.916 1.00 96.50 96 ALA A CA 1
ATOM 757 C C . ALA A 1 96 ? -10.431 10.653 19.555 1.00 96.50 96 ALA A C 1
ATOM 759 O O . ALA A 1 96 ? -9.474 9.876 19.615 1.00 96.50 96 ALA A O 1
ATOM 760 N N . PHE A 1 97 ? -11.643 10.344 20.005 1.00 97.25 97 PHE A N 1
ATOM 761 C CA . PHE A 1 97 ? -11.993 9.083 20.638 1.00 97.25 97 PHE A CA 1
ATOM 762 C C . PHE A 1 97 ? -13.073 8.364 19.831 1.00 97.25 97 PHE A C 1
ATOM 764 O O . PHE A 1 97 ? -14.156 8.906 19.595 1.00 97.25 97 PHE A O 1
ATOM 771 N N . VAL A 1 98 ? -12.776 7.130 19.432 1.00 97.75 98 VAL A N 1
ATOM 772 C CA . VAL A 1 98 ? -13.672 6.253 18.680 1.00 97.75 98 VAL A CA 1
ATOM 773 C C . VAL A 1 98 ? -14.351 5.266 19.633 1.00 97.75 98 VAL A C 1
ATOM 775 O O . VAL A 1 98 ? -13.725 4.377 20.214 1.00 97.75 98 VAL A O 1
ATOM 778 N N . GLY A 1 99 ? -15.657 5.433 19.797 1.00 96.94 99 GLY A N 1
ATOM 779 C CA . GLY A 1 99 ? -16.543 4.605 20.611 1.00 96.94 99 GLY A CA 1
ATOM 780 C C . GLY A 1 99 ? -17.513 3.769 19.776 1.00 96.94 99 GLY A C 1
ATOM 781 O O . GLY A 1 99 ? -17.607 3.928 18.560 1.00 96.94 99 GLY A O 1
ATOM 782 N N . LYS A 1 100 ? -18.265 2.899 20.452 1.00 94.69 100 LYS A N 1
ATOM 783 C CA . LYS A 1 100 ? -19.408 2.167 19.892 1.00 94.69 100 LYS A CA 1
ATOM 784 C C . LYS A 1 100 ? -20.675 2.591 20.630 1.00 94.69 100 LYS A C 1
ATOM 786 O O . LYS A 1 100 ? -20.672 2.668 21.857 1.00 94.69 100 LYS A O 1
ATOM 791 N N . SER A 1 101 ? -21.756 2.804 19.891 1.00 93.69 101 SER A N 1
ATOM 792 C CA . SER A 1 101 ? -23.111 2.908 20.426 1.00 93.69 101 SER A CA 1
ATOM 793 C C . SER A 1 101 ? -24.057 2.130 19.516 1.00 93.69 101 SER A C 1
ATOM 795 O O . SER A 1 101 ? -24.212 2.492 18.353 1.00 93.69 101 SER A O 1
ATOM 797 N N . ALA A 1 102 ? -24.662 1.054 20.032 1.00 90.25 102 ALA A N 1
ATOM 798 C CA . ALA A 1 102 ? -25.506 0.139 19.257 1.00 90.25 102 ALA A CA 1
ATOM 799 C C . ALA A 1 102 ? -24.830 -0.321 17.944 1.00 90.25 102 ALA A C 1
ATOM 801 O O . ALA A 1 102 ? -23.711 -0.820 17.983 1.00 90.25 102 ALA A O 1
ATOM 802 N N . ASP A 1 103 ? -25.477 -0.141 16.796 1.00 89.12 103 ASP A N 1
ATOM 803 C CA . ASP A 1 103 ? -24.998 -0.502 15.455 1.00 89.12 103 ASP A CA 1
ATOM 804 C C . ASP A 1 103 ? -24.109 0.581 14.805 1.00 89.12 103 ASP A C 1
ATOM 806 O O . ASP A 1 103 ? -23.908 0.600 13.585 1.00 89.12 103 ASP A O 1
ATOM 810 N N . ARG A 1 104 ? -23.585 1.520 15.607 1.00 94.25 104 ARG A N 1
ATOM 811 C CA . ARG A 1 104 ? -22.836 2.687 15.127 1.00 94.25 104 ARG A CA 1
ATOM 812 C C . ARG A 1 104 ? -21.503 2.865 15.833 1.00 94.25 104 ARG A C 1
ATOM 814 O O . ARG A 1 104 ? -21.374 2.699 17.048 1.00 94.25 104 ARG A O 1
ATOM 821 N N . ILE A 1 105 ? -20.532 3.335 15.065 1.00 96.50 105 ILE A N 1
ATOM 822 C CA . ILE A 1 105 ? -19.300 3.918 15.574 1.00 96.50 105 ILE A CA 1
ATOM 823 C C . ILE A 1 105 ? -19.539 5.399 15.867 1.00 96.50 105 ILE A C 1
ATOM 825 O O . ILE A 1 105 ? -20.115 6.128 15.058 1.00 96.50 105 ILE A O 1
ATOM 829 N N . THR A 1 106 ? -19.103 5.841 17.044 1.00 96.81 106 THR A N 1
ATOM 830 C CA . THR A 1 106 ? -19.183 7.234 17.493 1.00 96.81 106 THR A CA 1
ATOM 831 C C . THR A 1 106 ? -17.789 7.841 17.497 1.00 96.81 106 THR A C 1
ATOM 833 O O . THR A 1 106 ? -16.891 7.280 18.120 1.00 96.81 106 THR A O 1
ATOM 836 N N . ILE A 1 107 ? -17.595 8.989 16.862 1.00 97.00 107 ILE A N 1
ATOM 837 C CA . ILE A 1 107 ? -16.308 9.687 16.820 1.00 97.00 107 ILE A CA 1
ATOM 838 C C . ILE A 1 107 ? -16.479 11.015 17.544 1.00 97.00 107 ILE A C 1
ATOM 840 O O . ILE A 1 107 ? -17.245 11.869 17.096 1.00 97.00 107 ILE A O 1
ATOM 844 N N . ARG A 1 108 ? -15.757 11.179 18.655 1.00 95.94 108 ARG A N 1
ATOM 845 C CA . ARG A 1 108 ? -15.755 12.410 19.451 1.00 95.94 108 ARG A CA 1
ATOM 846 C C . ARG A 1 108 ? -14.425 13.118 19.293 1.00 95.94 108 ARG A C 1
ATOM 848 O O . ARG A 1 108 ? -13.385 12.511 19.536 1.00 95.94 108 ARG A O 1
ATOM 855 N N . ALA A 1 109 ? -14.445 14.391 18.927 1.00 93.38 109 ALA A N 1
ATOM 856 C CA . ALA A 1 109 ? -13.254 15.232 18.861 1.00 93.38 109 ALA A CA 1
ATOM 857 C C . ALA A 1 109 ? -13.509 16.543 19.611 1.00 93.38 109 ALA A C 1
ATOM 859 O O . ALA A 1 109 ? -14.626 17.056 19.640 1.00 93.38 109 ALA A O 1
ATOM 860 N N . LYS A 1 110 ? -12.473 17.088 20.256 1.00 88.25 110 LYS A N 1
ATOM 861 C CA . LYS A 1 110 ? -12.612 18.301 21.068 1.00 88.25 110 LYS A CA 1
ATOM 862 C C . LYS A 1 110 ? -13.006 19.490 20.184 1.00 88.25 110 LYS A C 1
ATOM 864 O O . LYS A 1 110 ? -12.242 19.875 19.308 1.00 88.25 110 LYS A O 1
ATOM 869 N N . GLY A 1 111 ? -14.155 20.099 20.473 1.00 84.44 111 GLY A N 1
ATOM 870 C CA . GLY A 1 111 ? -14.649 21.273 19.744 1.00 84.44 111 GLY A CA 1
ATOM 871 C C . GLY A 1 111 ? -15.380 20.957 18.436 1.00 84.44 111 GLY A C 1
ATOM 872 O O . GLY A 1 111 ? -15.764 21.886 17.734 1.00 84.44 111 GLY A O 1
ATOM 873 N N . GLU A 1 112 ? -15.607 19.680 18.120 1.00 87.56 112 GLU A N 1
ATOM 874 C CA . GLU A 1 112 ? -16.461 19.245 17.011 1.00 87.56 112 GLU A CA 1
ATOM 875 C C . GLU A 1 112 ? -17.725 18.559 17.549 1.00 87.56 112 GLU A C 1
ATOM 877 O O . GLU A 1 112 ? -17.743 18.054 18.672 1.00 87.56 112 GLU A O 1
ATOM 882 N N . LEU A 1 113 ? -18.785 18.531 16.738 1.00 86.75 113 LEU A N 1
ATOM 883 C CA . LEU A 1 113 ? -19.970 17.722 17.026 1.00 86.75 113 LEU A CA 1
ATOM 884 C C . LEU A 1 113 ? -19.638 16.231 16.889 1.00 86.75 113 LEU A C 1
ATOM 886 O O . LEU A 1 113 ? -18.909 15.837 15.974 1.00 86.75 113 LEU A O 1
ATOM 890 N N . ASP A 1 114 ? -20.220 15.414 17.768 1.00 90.62 114 ASP A N 1
ATOM 891 C CA . ASP A 1 114 ? -20.111 13.957 17.709 1.00 90.62 114 ASP A CA 1
ATOM 892 C C . ASP A 1 114 ? -20.601 13.445 16.345 1.00 90.62 114 ASP A C 1
ATOM 894 O O . ASP A 1 114 ? -21.709 13.751 15.894 1.00 90.62 114 ASP A O 1
ATOM 898 N N . LYS A 1 115 ? -19.759 12.654 15.676 1.00 94.19 115 LYS A N 1
ATOM 899 C CA . LYS A 1 115 ? -20.090 12.024 14.393 1.00 94.19 115 LYS A CA 1
ATOM 900 C C . LYS A 1 115 ? -20.473 10.572 14.627 1.00 94.19 115 LYS A C 1
ATOM 902 O O . LYS A 1 115 ? -19.863 9.879 15.442 1.00 94.19 115 LYS A O 1
ATOM 907 N N . HIS A 1 116 ? -21.458 10.100 13.872 1.00 94.50 116 HIS A N 1
ATOM 908 C CA . HIS A 1 116 ? -21.959 8.734 13.959 1.00 94.50 116 HIS A CA 1
ATOM 909 C C . HIS A 1 116 ? -21.946 8.092 12.576 1.00 94.50 116 HIS A C 1
ATOM 911 O O . HIS A 1 116 ? -22.501 8.658 11.637 1.00 94.50 116 HIS A O 1
ATOM 917 N N . VAL A 1 117 ? -21.354 6.905 12.467 1.00 94.62 117 VAL A N 1
ATOM 918 C CA . VAL A 1 117 ? -21.320 6.119 11.226 1.00 94.62 117 VAL A CA 1
ATOM 919 C C . VAL A 1 117 ? -21.857 4.725 11.527 1.00 94.62 117 VAL A C 1
ATOM 921 O O . VAL A 1 117 ? -21.465 4.127 12.529 1.00 94.62 117 VAL A O 1
ATOM 924 N N . ARG A 1 118 ? -22.792 4.222 10.714 1.00 93.81 118 ARG A N 1
ATOM 925 C CA . ARG A 1 118 ? -23.332 2.864 10.885 1.00 93.81 118 ARG A CA 1
ATOM 926 C C . ARG A 1 118 ? -22.281 1.854 10.456 1.00 93.81 118 ARG A C 1
ATOM 928 O O . ARG A 1 118 ? -21.604 2.093 9.467 1.00 93.81 118 ARG A O 1
ATOM 935 N N . LEU A 1 119 ? -22.184 0.724 11.153 1.00 91.56 119 LEU A N 1
ATOM 936 C CA . LEU A 1 119 ? -21.186 -0.309 10.847 1.00 91.56 119 LEU A CA 1
ATOM 937 C C . LEU A 1 119 ? -21.268 -0.803 9.395 1.00 91.56 119 LEU A C 1
ATOM 939 O O . LEU A 1 119 ? -20.235 -0.961 8.759 1.00 91.56 119 LEU A O 1
ATOM 943 N N . ILE A 1 120 ? -22.481 -0.950 8.851 1.00 90.56 120 ILE A N 1
ATOM 944 C CA . ILE A 1 120 ? -22.712 -1.410 7.469 1.00 90.56 120 ILE A CA 1
ATOM 945 C C . ILE A 1 120 ? -22.156 -0.466 6.395 1.00 90.56 120 ILE A C 1
ATOM 947 O O . ILE A 1 120 ? -21.974 -0.882 5.259 1.00 90.56 120 ILE A O 1
ATOM 951 N N . ASP A 1 121 ? -21.902 0.797 6.747 1.00 92.88 121 ASP A N 1
ATOM 952 C CA . ASP A 1 121 ? -21.372 1.801 5.825 1.00 92.88 121 ASP A CA 1
ATOM 953 C C . ASP A 1 121 ? -19.835 1.905 5.924 1.00 92.88 121 ASP A C 1
ATOM 955 O O . ASP A 1 121 ? -19.232 2.750 5.260 1.00 92.88 121 ASP A O 1
ATOM 959 N N 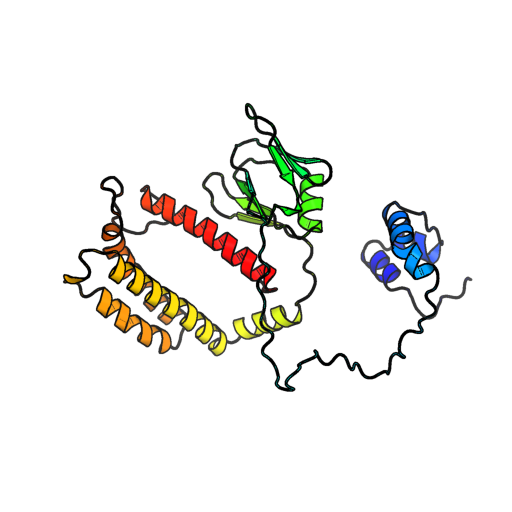. ILE A 1 122 ? -19.184 1.098 6.775 1.00 93.69 122 ILE A N 1
ATOM 960 C CA . ILE A 1 122 ? -17.743 1.173 7.050 1.00 93.69 122 ILE A CA 1
ATOM 961 C C . ILE A 1 122 ? -17.027 0.004 6.380 1.00 93.69 122 ILE A C 1
ATOM 963 O O . ILE A 1 122 ? -17.073 -1.121 6.864 1.00 93.69 122 ILE A O 1
ATOM 967 N N . ALA A 1 123 ? -16.277 0.294 5.316 1.00 90.81 123 ALA A N 1
ATOM 968 C CA . ALA A 1 123 ? -15.417 -0.706 4.679 1.00 90.81 123 ALA A CA 1
ATOM 969 C C . ALA A 1 123 ? -14.142 -0.958 5.498 1.00 90.81 123 ALA A C 1
ATOM 971 O O . ALA A 1 123 ? -13.588 -2.051 5.498 1.00 90.81 123 ALA A O 1
ATOM 972 N N . GLN A 1 124 ? -13.644 0.082 6.169 1.00 92.62 124 GLN A N 1
ATOM 973 C CA . GLN A 1 124 ? -12.446 0.047 7.009 1.00 92.62 124 GLN A CA 1
ATOM 974 C C . GLN A 1 124 ? -12.389 1.290 7.904 1.00 92.62 124 GLN A C 1
ATOM 976 O O . GLN A 1 124 ? -12.875 2.361 7.525 1.00 92.62 124 GLN A O 1
ATOM 981 N N . LEU A 1 125 ? -11.737 1.179 9.062 1.00 96.31 125 LEU A N 1
ATOM 982 C CA . LEU A 1 125 ? -11.480 2.309 9.959 1.00 96.31 125 LEU A CA 1
ATOM 983 C C . LEU A 1 125 ? -9.996 2.704 9.922 1.00 96.31 125 LEU A C 1
ATOM 985 O O . LEU A 1 125 ? -9.131 1.921 10.304 1.00 96.31 125 LEU A O 1
ATOM 989 N N . CYS A 1 126 ? -9.690 3.935 9.510 1.00 96.50 126 CYS A N 1
ATOM 990 C CA . CYS A 1 126 ? -8.329 4.473 9.431 1.00 96.50 126 CYS A CA 1
ATOM 991 C C . CYS A 1 126 ? -8.065 5.485 10.557 1.00 96.50 126 CYS A C 1
ATOM 993 O O . CYS A 1 126 ? -8.653 6.569 10.569 1.00 96.50 126 CYS A O 1
ATOM 995 N N . LEU A 1 127 ? -7.145 5.165 11.470 1.00 97.12 127 LEU A N 1
ATOM 996 C CA . LEU A 1 127 ? -6.776 5.995 12.623 1.00 97.12 127 LEU A CA 1
ATOM 997 C C . LEU A 1 127 ? -5.412 6.664 12.404 1.00 97.12 127 LEU A C 1
ATOM 999 O O . LEU A 1 127 ? -4.424 5.974 12.147 1.00 97.12 127 LEU A O 1
ATOM 1003 N N . TYR A 1 128 ? -5.342 7.995 12.524 1.00 95.50 128 TYR A N 1
ATOM 1004 C CA . TYR A 1 128 ? -4.121 8.768 12.256 1.00 95.50 128 TYR A CA 1
ATOM 1005 C C . TYR A 1 128 ? -3.572 9.466 13.503 1.00 95.50 128 TYR A C 1
ATOM 1007 O O . TYR A 1 128 ? -4.213 10.342 14.082 1.00 95.50 128 TYR A O 1
ATOM 1015 N N . GLY A 1 129 ? -2.325 9.161 13.862 1.00 94.81 129 GLY A N 1
ATOM 1016 C CA . GLY A 1 129 ? -1.650 9.787 14.998 1.00 94.81 129 GLY A CA 1
ATOM 1017 C C . GLY A 1 129 ? -2.276 9.380 16.333 1.00 94.81 129 GLY A C 1
ATOM 1018 O O . GLY A 1 129 ? -2.545 8.206 16.567 1.00 94.81 129 GLY A O 1
ATOM 1019 N N . ASN A 1 130 ? -2.514 10.353 17.210 1.00 94.88 130 ASN A N 1
ATOM 1020 C CA . ASN A 1 130 ? -2.952 10.134 18.590 1.00 94.88 130 ASN A CA 1
ATOM 1021 C C . ASN A 1 130 ? -4.481 10.007 18.701 1.00 94.88 130 ASN A C 1
ATOM 1023 O O . ASN A 1 130 ? -5.112 10.681 19.520 1.00 94.88 130 ASN A O 1
ATOM 1027 N N . VAL A 1 131 ? -5.082 9.185 17.841 1.00 96.62 131 VAL A N 1
ATOM 1028 C CA . VAL A 1 131 ? -6.506 8.838 17.904 1.00 96.62 131 VAL A CA 1
ATOM 1029 C C . VAL A 1 131 ? -6.674 7.601 18.772 1.00 96.62 131 VAL A C 1
ATOM 1031 O O . VAL A 1 131 ? -5.947 6.621 18.628 1.00 96.62 131 VAL A O 1
ATOM 1034 N N . GLN A 1 132 ? -7.646 7.645 19.674 1.00 96.50 132 GLN A N 1
ATOM 1035 C CA . GLN A 1 132 ? -7.951 6.544 20.576 1.00 96.50 132 GLN A CA 1
ATOM 1036 C C . GLN A 1 132 ? -9.160 5.762 20.076 1.00 96.50 132 GLN A C 1
ATOM 1038 O O . GLN A 1 132 ? -10.094 6.329 19.510 1.00 96.50 132 GLN A O 1
ATOM 1043 N N . ILE A 1 133 ? -9.168 4.459 20.336 1.00 97.69 133 ILE A N 1
ATOM 1044 C CA . ILE A 1 133 ? -10.303 3.579 20.081 1.00 97.69 133 ILE A CA 1
ATOM 1045 C C . ILE A 1 133 ? -10.647 2.823 21.362 1.00 97.69 133 ILE A C 1
ATOM 1047 O O . ILE A 1 133 ? -9.770 2.309 22.052 1.00 97.69 133 ILE A O 1
ATOM 1051 N N . SER A 1 134 ? -11.933 2.774 21.692 1.00 97.75 134 SER A N 1
ATOM 1052 C CA . SER A 1 134 ? -12.438 1.961 22.796 1.00 97.75 134 SER A CA 1
ATOM 1053 C C . SER A 1 134 ? -12.331 0.470 22.477 1.00 97.75 134 SER A C 1
ATOM 1055 O O . SER A 1 134 ? -12.528 0.051 21.335 1.00 97.75 134 SER A O 1
ATOM 1057 N N . THR A 1 135 ? -12.118 -0.359 23.497 1.00 96.88 135 THR A N 1
ATOM 1058 C CA . THR A 1 135 ? -12.116 -1.822 23.352 1.00 96.88 135 THR A CA 1
ATOM 1059 C C . THR A 1 135 ? -13.419 -2.346 22.741 1.00 96.88 135 THR A C 1
ATOM 1061 O O . THR A 1 135 ? -13.398 -3.301 21.972 1.00 96.88 135 THR A O 1
ATOM 1064 N N . GLN A 1 136 ? -14.555 -1.713 23.046 1.00 95.81 136 GLN A N 1
ATOM 1065 C CA . GLN A 1 136 ? -15.867 -2.079 22.512 1.00 95.81 136 GLN A CA 1
ATOM 1066 C C . GLN A 1 136 ? -15.942 -1.849 20.999 1.00 95.81 136 GLN A C 1
ATOM 1068 O O . GLN A 1 136 ? -16.365 -2.745 20.277 1.00 95.81 136 GLN A O 1
ATOM 1073 N N . ALA A 1 137 ? -15.501 -0.681 20.519 1.00 96.56 137 ALA A N 1
ATOM 1074 C CA . ALA A 1 137 ? -15.435 -0.393 19.086 1.00 96.56 137 ALA A CA 1
ATOM 1075 C C . ALA A 1 137 ? -14.442 -1.315 18.376 1.00 96.56 137 ALA A C 1
ATOM 1077 O O . ALA A 1 137 ? -14.754 -1.848 17.318 1.00 96.56 137 ALA A O 1
ATOM 1078 N N . PHE A 1 138 ? -13.276 -1.548 18.986 1.00 96.75 138 PHE A N 1
ATOM 1079 C CA . PHE A 1 138 ? -12.274 -2.462 18.449 1.00 96.75 138 PHE A CA 1
ATOM 1080 C C . PHE A 1 138 ? -12.844 -3.871 18.250 1.00 96.75 138 PHE A C 1
ATOM 1082 O O . PHE A 1 138 ? -12.786 -4.393 17.142 1.00 96.75 138 PHE A O 1
ATOM 1089 N N . ARG A 1 139 ? -13.433 -4.462 19.302 1.00 94.50 139 ARG A N 1
ATOM 1090 C CA . ARG A 1 139 ? -14.021 -5.813 19.271 1.00 94.50 139 ARG A CA 1
ATOM 1091 C C . ARG A 1 139 ? -15.129 -5.943 18.230 1.00 94.50 139 ARG A C 1
ATOM 1093 O O . ARG A 1 139 ? -15.180 -6.950 17.536 1.00 94.50 139 ARG A O 1
ATOM 1100 N N . GLU A 1 140 ? -15.991 -4.936 18.131 1.00 94.25 140 GLU A N 1
ATOM 1101 C CA . GLU A 1 140 ? -17.086 -4.915 17.161 1.00 94.25 140 GLU A CA 1
ATOM 1102 C C . GLU A 1 140 ? -16.562 -4.923 15.720 1.00 94.25 140 GLU A C 1
ATOM 1104 O O . GLU A 1 140 ? -16.989 -5.741 14.911 1.00 9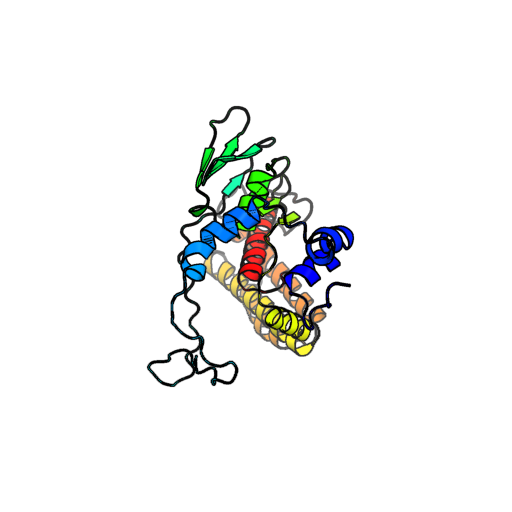4.25 140 GLU A O 1
ATOM 1109 N N . LEU A 1 141 ? -15.598 -4.053 15.407 1.00 94.31 141 LEU A N 1
ATOM 1110 C CA . LEU A 1 141 ? -15.035 -3.936 14.060 1.00 94.31 141 LEU A CA 1
ATOM 1111 C C . LEU A 1 141 ? -14.310 -5.219 13.645 1.00 94.31 141 LEU A C 1
ATOM 1113 O O . LEU A 1 141 ? -14.608 -5.777 12.595 1.00 94.31 141 LEU A O 1
ATOM 1117 N N . VAL A 1 142 ? -13.428 -5.755 14.494 1.00 92.56 142 VAL A N 1
ATOM 1118 C CA . VAL A 1 142 ? -12.715 -6.999 14.157 1.00 92.56 142 VAL A CA 1
ATOM 1119 C C . VAL A 1 142 ? -13.655 -8.206 14.087 1.00 92.56 142 VAL A C 1
ATOM 1121 O O . VAL A 1 142 ? -13.449 -9.077 13.247 1.00 92.56 142 VAL A O 1
ATOM 1124 N N . GLY A 1 143 ? -14.694 -8.257 14.929 1.00 89.50 143 GLY A N 1
ATOM 1125 C CA . GLY A 1 143 ? -15.691 -9.332 14.929 1.00 89.50 143 GLY A CA 1
ATOM 1126 C C . GLY A 1 143 ? -16.620 -9.309 13.713 1.00 89.50 143 GLY A C 1
ATOM 1127 O O . GLY A 1 143 ? -17.057 -10.361 13.261 1.00 89.50 143 GLY A O 1
ATOM 1128 N N . THR A 1 144 ? -16.877 -8.126 13.151 1.00 88.56 144 THR A N 1
ATOM 1129 C CA . THR A 1 144 ? -17.653 -7.941 11.911 1.00 88.56 144 THR A CA 1
ATOM 1130 C C . THR A 1 144 ? -16.795 -8.035 10.645 1.00 88.56 144 THR A C 1
ATOM 1132 O O . THR A 1 144 ? -17.317 -7.905 9.542 1.00 88.56 144 THR A O 1
ATOM 1135 N N . GLY A 1 145 ? -15.487 -8.283 10.783 1.00 87.81 145 GLY A N 1
ATOM 1136 C CA . GLY A 1 145 ? -14.557 -8.371 9.656 1.00 87.81 145 GLY A CA 1
ATOM 1137 C C . GLY A 1 145 ? -14.154 -7.017 9.066 1.00 87.81 145 GLY A C 1
ATOM 1138 O O . GLY A 1 145 ? -13.564 -6.986 7.991 1.00 87.81 145 GLY A O 1
ATOM 1139 N N . ILE A 1 146 ? -14.436 -5.906 9.755 1.00 91.62 146 ILE A N 1
ATOM 1140 C CA . ILE A 1 146 ? -14.045 -4.561 9.325 1.00 91.62 146 ILE A CA 1
ATOM 1141 C C . ILE A 1 146 ? -12.598 -4.296 9.776 1.00 91.62 146 ILE A C 1
ATOM 1143 O O . ILE A 1 146 ? -12.335 -4.189 10.981 1.00 91.62 146 ILE A O 1
ATOM 1147 N N . PRO A 1 147 ? -11.638 -4.159 8.844 1.00 92.50 147 PRO A N 1
ATOM 1148 C CA . PRO A 1 147 ? -10.240 -3.936 9.179 1.00 92.50 147 PRO A CA 1
ATOM 1149 C C . PRO A 1 147 ? -10.028 -2.550 9.803 1.00 92.50 147 PRO A C 1
ATOM 1151 O O . PRO A 1 147 ? -10.585 -1.536 9.365 1.00 92.50 147 PRO A O 1
ATOM 1154 N N . ILE A 1 148 ? -9.157 -2.493 10.809 1.00 96.06 148 ILE A N 1
ATOM 1155 C CA . ILE A 1 148 ? -8.691 -1.249 11.427 1.00 96.06 148 ILE A CA 1
ATOM 1156 C C . ILE A 1 148 ? -7.254 -1.010 10.969 1.00 96.06 148 ILE A C 1
ATOM 1158 O O . ILE A 1 148 ? -6.423 -1.917 10.999 1.00 96.06 148 ILE A O 1
ATOM 1162 N N . THR A 1 149 ? -6.930 0.210 10.553 1.00 95.44 149 THR A N 1
ATOM 1163 C CA . THR A 1 149 ? -5.582 0.584 10.114 1.00 95.44 149 THR A CA 1
ATOM 1164 C C . THR A 1 149 ? -5.038 1.750 10.921 1.00 95.44 149 THR A C 1
ATOM 1166 O O . THR A 1 149 ? -5.744 2.717 11.205 1.00 95.44 149 THR A O 1
ATOM 1169 N N . PHE A 1 150 ? -3.763 1.656 11.284 1.00 95.81 150 PHE A N 1
ATOM 1170 C CA . PHE A 1 150 ? -3.061 2.625 12.116 1.00 95.81 150 PHE A CA 1
ATOM 1171 C C . PHE A 1 150 ? -2.005 3.345 11.292 1.00 95.81 150 PHE A C 1
ATOM 1173 O O . PHE A 1 150 ? -1.211 2.715 10.588 1.00 95.81 150 PHE A O 1
ATOM 1180 N N . HIS A 1 151 ? -1.984 4.668 11.406 1.00 93.94 151 HIS A N 1
ATOM 1181 C CA . HIS A 1 151 ? -1.108 5.542 10.639 1.00 93.94 151 HIS A CA 1
ATOM 1182 C C . HIS A 1 151 ? -0.412 6.548 11.554 1.00 93.94 151 HIS A C 1
ATOM 1184 O O . HIS A 1 151 ? -0.959 6.962 12.577 1.00 93.94 151 HIS A O 1
ATOM 1190 N N . THR A 1 152 ? 0.777 7.011 11.171 1.00 91.00 152 THR A N 1
ATOM 1191 C CA . THR A 1 152 ? 1.384 8.184 11.816 1.00 91.00 152 THR A CA 1
ATOM 1192 C C . THR A 1 152 ? 0.532 9.431 11.567 1.00 91.00 152 THR A C 1
ATOM 1194 O O . THR A 1 152 ? -0.288 9.470 10.648 1.00 91.00 152 THR A O 1
ATOM 1197 N N . GLN A 1 153 ? 0.777 10.503 12.327 1.00 88.38 153 GLN A N 1
ATOM 1198 C CA . GLN A 1 153 ? 0.136 11.802 12.080 1.00 88.38 153 GLN A CA 1
ATOM 1199 C C . GLN A 1 153 ? 0.384 12.323 10.648 1.00 88.38 153 GLN A C 1
ATOM 1201 O O . GLN A 1 153 ? -0.453 13.021 10.089 1.00 88.38 153 GLN A O 1
ATOM 1206 N N . HIS A 1 154 ? 1.503 11.932 10.032 1.00 82.12 154 HIS A N 1
ATOM 1207 C CA . HIS A 1 154 ? 1.873 12.293 8.659 1.00 82.12 154 HIS A CA 1
ATOM 1208 C C . HIS A 1 154 ? 1.384 11.274 7.609 1.00 82.12 154 HIS A C 1
ATOM 1210 O O . HIS A 1 154 ? 1.801 11.324 6.454 1.00 82.12 154 HIS A O 1
ATOM 1216 N N . GLY A 1 155 ? 0.523 10.329 8.002 1.00 82.62 155 GLY A N 1
ATOM 1217 C CA . GLY A 1 155 ? -0.131 9.383 7.099 1.00 82.62 155 GLY A CA 1
ATOM 1218 C C . GLY A 1 155 ? 0.704 8.174 6.691 1.00 82.62 155 GLY A C 1
ATOM 1219 O O . GLY A 1 155 ? 0.353 7.505 5.726 1.00 82.62 155 GLY A O 1
ATOM 1220 N N . TYR A 1 156 ? 1.798 7.873 7.394 1.00 84.12 156 TYR A N 1
ATOM 1221 C CA . TYR A 1 156 ? 2.552 6.644 7.148 1.00 84.12 156 TYR A CA 1
ATOM 1222 C C . TYR A 1 156 ? 1.816 5.445 7.747 1.00 84.12 156 TYR A C 1
ATOM 1224 O O . TYR A 1 156 ? 1.542 5.449 8.943 1.00 84.12 156 TYR A O 1
ATOM 1232 N N . PHE A 1 157 ? 1.533 4.427 6.935 1.00 89.00 157 PHE A N 1
ATOM 1233 C CA . PHE A 1 157 ? 0.858 3.202 7.364 1.00 89.00 157 PHE A CA 1
ATOM 1234 C C . PHE A 1 157 ? 1.772 2.357 8.264 1.00 89.00 157 PHE A C 1
ATOM 1236 O O . PHE A 1 157 ? 2.889 2.021 7.871 1.00 89.00 157 PHE A O 1
ATOM 1243 N N . LEU A 1 158 ? 1.311 2.053 9.480 1.00 89.56 158 LEU A N 1
ATOM 1244 C CA . LEU A 1 158 ? 2.091 1.370 10.518 1.00 89.56 158 LEU A CA 1
ATOM 1245 C C . LEU A 1 158 ? 1.649 -0.071 10.735 1.00 89.56 158 LEU A C 1
ATOM 1247 O O . LEU A 1 158 ? 2.487 -0.960 10.840 1.00 89.56 158 LEU A O 1
ATOM 1251 N N . ALA A 1 159 ? 0.343 -0.284 10.865 1.00 91.25 159 ALA A N 1
ATOM 1252 C CA . ALA A 1 159 ? -0.203 -1.571 11.259 1.00 91.25 159 ALA A CA 1
ATOM 1253 C C . ALA A 1 159 ? -1.658 -1.706 10.827 1.00 91.25 159 ALA A C 1
ATOM 1255 O O . ALA A 1 159 ? -2.363 -0.718 10.603 1.00 91.25 159 ALA A O 1
ATOM 1256 N N . THR A 1 160 ? -2.119 -2.947 10.798 1.00 92.19 160 THR A N 1
ATOM 1257 C CA . THR A 1 160 ? -3.531 -3.286 10.686 1.00 92.19 160 THR A CA 1
ATOM 1258 C C . THR A 1 160 ? -3.934 -4.203 11.837 1.00 92.19 160 THR A C 1
ATOM 1260 O O . THR A 1 160 ? -3.127 -5.001 12.311 1.00 92.19 160 THR A O 1
ATOM 1263 N N . ALA A 1 161 ? -5.172 -4.069 12.301 1.00 92.38 161 ALA A N 1
ATOM 1264 C CA . ALA A 1 161 ? -5.818 -5.013 13.195 1.00 92.38 161 ALA A CA 1
ATOM 1265 C C . ALA A 1 161 ? -7.062 -5.567 12.506 1.00 92.38 161 ALA A C 1
ATOM 1267 O O . ALA A 1 161 ? -7.870 -4.816 11.963 1.00 92.38 161 ALA A O 1
ATOM 1268 N N . ASN A 1 162 ? -7.191 -6.887 12.546 1.00 87.06 162 ASN A N 1
ATOM 1269 C CA . ASN A 1 162 ? -8.225 -7.638 11.850 1.00 87.06 162 ASN A CA 1
ATOM 1270 C C . ASN A 1 162 ? -8.757 -8.728 12.776 1.00 87.06 162 ASN A C 1
ATOM 1272 O O . ASN A 1 162 ? -8.096 -9.095 13.753 1.00 87.06 162 ASN A O 1
ATOM 1276 N N . GLY A 1 163 ? -9.936 -9.251 12.446 1.00 84.50 163 GLY A N 1
ATOM 1277 C CA . GLY A 1 163 ? -10.433 -10.480 13.051 1.00 84.50 163 GLY A CA 1
ATOM 1278 C C . GLY A 1 163 ? -9.484 -11.657 12.813 1.00 84.50 163 GLY A C 1
ATOM 1279 O O . GLY A 1 163 ? -8.536 -11.586 12.024 1.00 84.50 163 GLY A O 1
ATOM 1280 N N . LEU A 1 164 ? -9.742 -12.762 13.509 1.00 80.88 164 LEU A N 1
ATOM 1281 C CA . LEU A 1 164 ? -9.014 -14.000 13.257 1.00 80.88 164 LEU A CA 1
ATOM 1282 C C . LEU A 1 164 ? -9.252 -14.453 11.815 1.00 80.88 164 LEU A C 1
ATOM 1284 O O . LEU A 1 164 ? -10.373 -14.429 11.311 1.00 80.88 164 LEU A O 1
ATOM 1288 N N . TRP A 1 165 ? -8.177 -14.880 11.164 1.00 69.44 165 TRP A N 1
ATOM 1289 C CA . TRP A 1 165 ? -8.212 -15.323 9.781 1.00 69.44 165 TRP A CA 1
ATOM 1290 C C . TRP A 1 165 ? -9.003 -16.626 9.698 1.00 69.44 165 TRP A C 1
ATOM 1292 O O . TRP A 1 165 ? -8.544 -17.662 10.178 1.00 69.44 165 TRP A O 1
ATOM 1302 N N . HIS A 1 166 ? -10.173 -16.597 9.068 1.00 62.53 166 HIS A N 1
ATOM 1303 C CA . HIS A 1 166 ? -10.946 -17.803 8.796 1.00 62.53 166 HIS A CA 1
ATOM 1304 C C . HIS A 1 166 ? -10.780 -18.223 7.326 1.00 62.53 166 HIS A C 1
ATOM 1306 O O . HIS A 1 166 ? -11.081 -17.469 6.401 1.00 62.53 166 HIS A O 1
ATOM 1312 N N . GLY A 1 167 ? -10.288 -19.447 7.108 1.00 66.12 167 GLY A N 1
ATOM 1313 C CA . GLY A 1 167 ? -10.140 -20.051 5.779 1.00 66.12 167 GLY A CA 1
ATOM 1314 C C . GLY A 1 167 ? -8.832 -19.730 5.032 1.00 66.12 167 GLY A C 1
ATOM 1315 O O . GLY A 1 167 ? -7.931 -19.042 5.523 1.00 66.12 167 GLY A O 1
ATOM 1316 N N . ASN A 1 168 ? -8.714 -20.288 3.821 1.00 79.75 168 ASN A N 1
ATOM 1317 C CA . ASN A 1 168 ? -7.626 -20.071 2.850 1.00 79.75 168 ASN A CA 1
ATOM 1318 C C . ASN A 1 168 ? -6.213 -20.534 3.263 1.00 79.75 168 ASN A C 1
ATOM 1320 O O . ASN A 1 168 ? -5.220 -20.067 2.708 1.00 79.75 168 ASN A O 1
ATOM 1324 N N . ALA A 1 169 ? -6.095 -21.501 4.180 1.00 85.31 169 ALA A N 1
ATOM 1325 C CA . ALA A 1 169 ? -4.795 -22.082 4.539 1.00 85.31 169 ALA A CA 1
ATOM 1326 C C . ALA A 1 169 ? -4.066 -22.677 3.317 1.00 85.31 169 ALA A C 1
ATOM 1328 O O . ALA A 1 169 ? -2.885 -22.412 3.116 1.00 85.31 169 ALA A O 1
ATOM 1329 N N . HIS A 1 170 ? -4.783 -23.398 2.447 1.00 87.12 170 HIS A N 1
ATOM 1330 C CA . HIS A 1 170 ? -4.217 -23.954 1.212 1.00 87.12 170 HIS A CA 1
ATOM 1331 C C . HIS A 1 170 ? -3.698 -22.877 0.249 1.00 87.12 170 HIS A C 1
ATOM 1333 O O . HIS A 1 170 ? -2.639 -23.061 -0.349 1.00 87.12 170 HIS A O 1
ATOM 1339 N N . LEU A 1 171 ? -4.400 -21.741 0.133 1.00 89.00 171 LEU A N 1
ATOM 1340 C CA . LEU A 1 171 ? -3.950 -20.609 -0.681 1.00 89.00 171 LEU A CA 1
ATOM 1341 C C . LEU A 1 171 ? -2.630 -20.047 -0.147 1.00 89.00 171 LEU A C 1
ATOM 1343 O O . LEU A 1 171 ? -1.701 -19.849 -0.923 1.00 89.00 171 LEU A O 1
ATOM 1347 N N . ARG A 1 172 ? -2.519 -19.849 1.172 1.00 90.25 172 ARG A N 1
ATOM 1348 C CA . ARG A 1 172 ? -1.285 -19.347 1.793 1.00 90.25 172 ARG A CA 1
ATOM 1349 C C . ARG A 1 172 ? -0.132 -20.342 1.666 1.00 90.25 172 ARG A C 1
ATOM 1351 O O . ARG A 1 172 ? 0.971 -19.948 1.304 1.00 90.25 172 ARG A O 1
ATOM 1358 N N . ILE A 1 173 ? -0.383 -21.641 1.845 1.00 92.38 173 ILE A N 1
ATOM 1359 C CA . ILE A 1 173 ? 0.621 -22.688 1.584 1.00 92.38 173 ILE A CA 1
ATOM 1360 C C . ILE A 1 173 ? 1.123 -22.599 0.135 1.00 92.38 173 ILE A C 1
ATOM 1362 O O . ILE A 1 173 ? 2.331 -22.592 -0.101 1.00 92.38 173 ILE A O 1
ATOM 1366 N N . ALA A 1 174 ? 0.214 -22.474 -0.836 1.00 93.44 174 ALA A N 1
ATOM 1367 C CA . ALA A 1 174 ? 0.579 -22.317 -2.241 1.00 93.44 174 ALA A CA 1
ATOM 1368 C C . ALA A 1 174 ? 1.347 -21.009 -2.501 1.00 93.44 174 ALA A C 1
ATOM 1370 O O . ALA A 1 174 ? 2.321 -21.012 -3.254 1.00 93.44 174 ALA A O 1
ATOM 1371 N N . GLN A 1 175 ? 0.954 -19.906 -1.858 1.00 94.75 175 GLN A N 1
ATOM 1372 C CA . GLN A 1 175 ? 1.645 -18.622 -1.940 1.00 94.75 175 GLN A CA 1
ATOM 1373 C C . GLN A 1 175 ? 3.090 -18.730 -1.443 1.00 94.75 175 GLN A C 1
ATOM 1375 O O . GLN A 1 175 ? 4.007 -18.330 -2.161 1.00 94.75 175 GLN A O 1
ATOM 1380 N N . HIS A 1 176 ? 3.316 -19.305 -0.260 1.00 94.50 176 HIS A N 1
ATOM 1381 C CA . HIS A 1 176 ? 4.665 -19.494 0.273 1.00 94.50 176 HIS A CA 1
ATOM 1382 C C . HIS A 1 176 ? 5.487 -20.455 -0.593 1.00 94.50 176 HIS A C 1
ATOM 1384 O O . HIS A 1 176 ? 6.658 -20.185 -0.849 1.00 94.50 176 HIS A O 1
ATOM 1390 N N . ALA A 1 177 ? 4.876 -21.521 -1.121 1.00 95.81 177 ALA A N 1
ATOM 1391 C CA . ALA A 1 177 ? 5.546 -22.434 -2.046 1.00 95.81 177 ALA A CA 1
ATOM 1392 C C . ALA A 1 177 ? 5.989 -21.732 -3.344 1.00 95.81 177 ALA A C 1
ATOM 1394 O O . ALA A 1 177 ? 7.091 -21.969 -3.830 1.00 95.81 177 ALA A O 1
ATOM 1395 N N . VAL A 1 178 ? 5.160 -20.837 -3.898 1.00 95.62 178 VAL A N 1
ATOM 1396 C CA . VAL A 1 178 ? 5.520 -20.020 -5.070 1.00 95.62 178 VAL A CA 1
ATOM 1397 C C . VAL A 1 178 ? 6.593 -18.987 -4.731 1.00 95.62 178 VAL A C 1
ATOM 1399 O O . VAL A 1 178 ? 7.483 -18.766 -5.546 1.00 95.62 178 VAL A O 1
ATOM 1402 N N . SER A 1 179 ? 6.526 -18.371 -3.550 1.00 94.81 179 SER A N 1
ATOM 1403 C CA . SER A 1 179 ? 7.533 -17.412 -3.076 1.00 94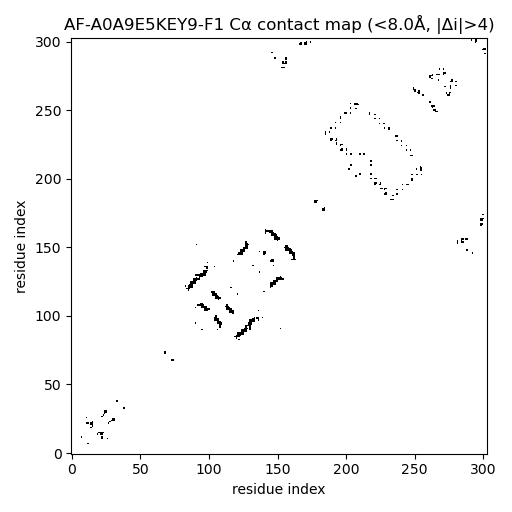.81 179 SER A CA 1
ATOM 1404 C C . SER A 1 179 ? 8.913 -18.064 -2.915 1.00 94.81 179 SER A C 1
ATOM 1406 O O . SER A 1 179 ? 9.924 -17.474 -3.295 1.00 94.81 179 SER A O 1
ATOM 1408 N N . ALA A 1 180 ? 8.945 -19.308 -2.426 1.00 95.38 180 ALA A N 1
ATOM 1409 C CA . ALA A 1 180 ? 10.163 -20.094 -2.246 1.00 95.38 180 ALA A CA 1
ATOM 1410 C C . ALA A 1 180 ? 10.766 -20.634 -3.558 1.00 95.38 180 ALA A C 1
ATOM 1412 O O . ALA A 1 180 ? 11.934 -21.017 -3.564 1.00 95.38 180 ALA A O 1
ATOM 1413 N N . ASP A 1 181 ? 10.007 -20.669 -4.658 1.00 97.44 181 ASP A N 1
ATOM 1414 C CA . ASP A 1 181 ? 10.487 -21.066 -5.987 1.00 97.44 181 ASP A CA 1
ATOM 1415 C C . ASP A 1 181 ? 11.021 -19.829 -6.742 1.00 97.44 181 ASP A C 1
ATOM 1417 O O . ASP A 1 181 ? 10.228 -18.985 -7.181 1.00 97.44 181 ASP A O 1
ATOM 1421 N N . PRO A 1 182 ? 12.349 -19.705 -6.959 1.00 95.56 182 PRO A N 1
ATOM 1422 C CA . PRO A 1 182 ? 12.929 -18.523 -7.593 1.00 95.56 182 PRO A CA 1
ATOM 1423 C C . PRO A 1 182 ? 12.408 -18.268 -9.010 1.00 95.56 182 PRO A C 1
ATOM 1425 O O . PRO A 1 182 ? 12.264 -17.115 -9.410 1.00 95.56 182 PRO A O 1
ATOM 1428 N N . VAL A 1 183 ? 12.090 -19.321 -9.770 1.00 95.75 183 VAL A N 1
ATOM 1429 C CA . VAL A 1 183 ? 11.625 -19.205 -11.158 1.00 95.75 183 VAL A CA 1
ATOM 1430 C C . VAL A 1 183 ? 10.187 -18.698 -11.186 1.00 95.75 183 VAL A C 1
ATOM 1432 O O . VAL A 1 183 ? 9.862 -17.762 -11.925 1.00 95.75 183 VAL A O 1
ATOM 1435 N N . ARG A 1 184 ? 9.308 -19.279 -10.359 1.00 96.19 184 ARG A N 1
ATOM 1436 C CA . ARG A 1 184 ? 7.899 -18.853 -10.284 1.00 96.19 184 ARG A CA 1
ATOM 1437 C C . ARG A 1 184 ? 7.761 -17.461 -9.674 1.00 96.19 184 ARG A C 1
ATOM 1439 O O . ARG A 1 184 ? 6.990 -16.659 -10.204 1.00 96.19 184 ARG A O 1
ATOM 1446 N N . SER A 1 185 ? 8.517 -17.171 -8.618 1.00 96.44 185 SER A N 1
ATOM 1447 C CA . SER A 1 185 ? 8.553 -15.860 -7.964 1.00 96.44 185 SER A CA 1
ATOM 1448 C C . SER A 1 185 ? 9.046 -14.773 -8.925 1.00 96.44 185 SER A C 1
ATOM 1450 O O . SER A 1 185 ? 8.363 -13.764 -9.132 1.00 96.44 185 SER A O 1
ATOM 1452 N N . LEU A 1 186 ? 10.159 -15.020 -9.632 1.00 96.94 186 LEU A N 1
ATOM 1453 C CA . LEU A 1 186 ? 10.677 -14.093 -10.640 1.00 96.94 186 LEU A CA 1
ATOM 1454 C C . LEU A 1 186 ? 9.655 -13.840 -11.752 1.00 96.94 186 LEU A C 1
ATOM 1456 O O . LEU A 1 186 ? 9.452 -12.692 -12.142 1.00 96.94 186 LEU A O 1
ATOM 1460 N N . ARG A 1 187 ? 8.960 -14.876 -12.235 1.00 96.81 187 ARG A N 1
ATOM 1461 C CA . ARG A 1 187 ? 7.917 -14.727 -13.262 1.00 96.81 187 ARG A CA 1
ATOM 1462 C C . ARG A 1 187 ? 6.802 -13.765 -12.831 1.00 96.81 187 ARG A C 1
ATOM 1464 O O . ARG A 1 187 ? 6.370 -12.948 -13.643 1.00 96.81 187 ARG A O 1
ATOM 1471 N N . LEU A 1 188 ? 6.355 -13.828 -11.574 1.00 95.88 188 LEU A N 1
ATOM 1472 C CA . LEU A 1 188 ? 5.360 -12.888 -11.040 1.00 95.88 188 LEU A CA 1
ATOM 1473 C C . LEU A 1 188 ? 5.932 -11.467 -10.930 1.00 95.88 188 LEU A C 1
ATOM 1475 O O . LEU A 1 188 ? 5.308 -10.512 -11.399 1.00 95.88 188 LEU A O 1
ATOM 1479 N N . ALA A 1 189 ? 7.145 -11.329 -10.389 1.00 96.94 189 ALA A N 1
ATOM 1480 C CA . ALA A 1 189 ? 7.824 -10.040 -10.251 1.00 96.94 189 ALA A CA 1
ATOM 1481 C C . ALA A 1 189 ? 8.019 -9.332 -11.604 1.00 96.94 189 ALA A C 1
ATOM 1483 O O . ALA A 1 189 ? 7.763 -8.128 -11.720 1.00 96.94 189 ALA A O 1
ATOM 1484 N N . LYS A 1 190 ? 8.402 -10.083 -12.648 1.00 97.88 190 LYS A N 1
ATOM 1485 C CA . LYS A 1 190 ? 8.509 -9.589 -14.029 1.00 97.88 190 LYS A CA 1
ATOM 1486 C C . LYS A 1 190 ? 7.190 -8.991 -14.508 1.00 97.88 190 LYS A C 1
ATOM 1488 O O . LYS A 1 190 ? 7.189 -7.897 -15.072 1.00 97.88 190 LYS A O 1
ATOM 1493 N N . GLY A 1 191 ? 6.067 -9.658 -14.232 1.00 97.31 191 GLY A N 1
ATOM 1494 C CA . GLY A 1 191 ? 4.728 -9.163 -14.552 1.00 97.31 191 GLY A CA 1
ATOM 1495 C C . GLY A 1 191 ? 4.426 -7.810 -13.900 1.00 97.31 191 GLY A C 1
ATOM 1496 O O . GLY A 1 191 ? 4.038 -6.868 -14.596 1.00 97.31 191 GLY A O 1
ATOM 1497 N N . PHE A 1 192 ? 4.675 -7.677 -12.592 1.00 96.38 192 PHE A N 1
ATOM 1498 C CA . PHE A 1 192 ? 4.442 -6.426 -11.860 1.00 96.38 192 PHE A CA 1
ATOM 1499 C C . PHE A 1 192 ? 5.297 -5.266 -12.377 1.00 96.38 192 PHE A C 1
ATOM 1501 O O . PHE A 1 192 ? 4.779 -4.175 -12.628 1.00 96.38 192 PHE A O 1
ATOM 1508 N N . ILE A 1 193 ? 6.597 -5.491 -12.578 1.00 97.69 193 ILE A N 1
ATOM 1509 C CA . ILE A 1 193 ? 7.515 -4.440 -13.035 1.00 97.69 193 ILE A CA 1
ATOM 1510 C C . ILE A 1 193 ? 7.220 -4.057 -14.485 1.00 97.69 193 ILE A C 1
ATOM 1512 O O . ILE A 1 193 ? 7.146 -2.871 -14.802 1.00 97.69 193 ILE A O 1
ATOM 1516 N N . THR A 1 194 ? 6.925 -5.025 -15.349 1.00 97.31 194 THR A N 1
ATOM 1517 C CA . THR A 1 194 ? 6.513 -4.755 -16.733 1.00 97.31 194 THR A CA 1
ATOM 1518 C C . THR A 1 194 ? 5.231 -3.921 -16.783 1.00 97.31 194 THR A C 1
ATOM 1520 O O . THR A 1 194 ? 5.156 -2.942 -17.531 1.00 97.31 194 THR A O 1
ATOM 1523 N N . ALA A 1 195 ? 4.226 -4.256 -15.966 1.00 97.50 195 ALA A N 1
ATOM 1524 C CA . ALA A 1 195 ? 2.987 -3.485 -15.865 1.00 97.50 195 ALA A CA 1
ATOM 1525 C C . ALA A 1 195 ? 3.239 -2.059 -15.348 1.00 97.50 195 ALA A C 1
ATOM 1527 O O . ALA A 1 195 ? 2.715 -1.095 -15.910 1.00 97.50 195 ALA A O 1
ATOM 1528 N N . LYS A 1 196 ? 4.099 -1.906 -14.334 1.00 96.62 196 LYS A N 1
ATOM 1529 C CA . LYS A 1 196 ? 4.511 -0.601 -13.803 1.00 96.62 196 LYS A CA 1
ATOM 1530 C C . LYS A 1 196 ? 5.148 0.279 -14.881 1.00 96.62 196 LYS A C 1
ATOM 1532 O O . LYS A 1 196 ? 4.701 1.409 -15.070 1.00 96.62 196 LYS A O 1
ATOM 1537 N N . ILE A 1 197 ? 6.133 -0.242 -15.615 1.00 97.12 197 ILE A N 1
ATOM 1538 C CA . ILE A 1 197 ? 6.842 0.500 -16.672 1.00 97.12 197 ILE A CA 1
ATOM 1539 C C . ILE A 1 197 ? 5.874 0.885 -17.799 1.00 97.12 197 ILE A C 1
ATOM 1541 O O . ILE A 1 197 ? 5.882 2.025 -18.270 1.00 97.12 197 ILE A O 1
ATOM 1545 N N . ARG A 1 198 ? 4.981 -0.033 -18.198 1.00 96.25 198 ARG A N 1
ATOM 1546 C CA . ARG A 1 198 ? 3.921 0.247 -19.181 1.00 96.25 198 ARG A CA 1
ATOM 1547 C C . ARG A 1 198 ? 3.024 1.400 -18.734 1.00 96.25 198 ARG A C 1
ATOM 1549 O O . ARG A 1 198 ? 2.815 2.330 -19.511 1.00 96.25 198 ARG A O 1
ATOM 1556 N N . ASN A 1 199 ? 2.535 1.370 -17.495 1.00 95.94 199 ASN A N 1
ATOM 1557 C CA . ASN A 1 199 ? 1.667 2.418 -16.955 1.00 95.94 199 ASN A CA 1
ATOM 1558 C C . ASN A 1 199 ? 2.387 3.766 -16.868 1.00 95.94 199 ASN A C 1
ATOM 1560 O O . ASN A 1 199 ? 1.836 4.776 -17.297 1.00 95.94 199 ASN A O 1
ATOM 1564 N N . GLN A 1 200 ? 3.637 3.780 -16.401 1.00 94.69 200 GLN A N 1
ATOM 1565 C CA . GLN A 1 200 ? 4.475 4.982 -16.373 1.00 94.69 200 GLN A CA 1
ATOM 1566 C C . GLN A 1 200 ? 4.627 5.604 -17.765 1.00 94.69 200 GLN A C 1
ATOM 1568 O O . GLN A 1 200 ? 4.395 6.800 -17.939 1.00 94.69 200 GLN A O 1
ATOM 1573 N N . ARG A 1 201 ? 4.934 4.786 -18.778 1.00 93.62 201 ARG A N 1
ATOM 1574 C CA . ARG A 1 201 ? 5.045 5.237 -20.170 1.00 93.62 201 ARG A CA 1
ATOM 1575 C C . ARG A 1 201 ? 3.724 5.792 -20.707 1.00 93.62 201 ARG A C 1
ATOM 1577 O O . ARG A 1 201 ? 3.725 6.805 -21.401 1.00 93.62 201 ARG A O 1
ATOM 1584 N N . VAL A 1 202 ? 2.596 5.148 -20.398 1.00 93.50 202 VAL A N 1
ATOM 1585 C CA . VAL A 1 202 ? 1.262 5.623 -20.805 1.00 93.50 202 VAL A CA 1
ATOM 1586 C C . VAL A 1 202 ? 0.920 6.957 -20.143 1.00 93.50 202 VAL A C 1
ATOM 1588 O O . VAL A 1 202 ? 0.402 7.836 -20.830 1.00 93.50 202 VAL A O 1
ATOM 1591 N N . ILE A 1 203 ? 1.214 7.117 -18.849 1.00 92.81 203 ILE A N 1
ATOM 1592 C CA . ILE A 1 203 ? 0.988 8.366 -18.111 1.00 92.81 203 ILE A CA 1
ATOM 1593 C C . ILE A 1 203 ? 1.790 9.503 -18.741 1.00 92.81 203 ILE A C 1
ATOM 1595 O O . ILE A 1 203 ? 1.191 10.528 -19.058 1.00 92.81 203 ILE A O 1
ATOM 1599 N N . LEU A 1 204 ? 3.092 9.306 -18.984 1.00 91.88 204 LEU A N 1
ATOM 1600 C CA . LEU A 1 204 ? 3.934 10.320 -19.626 1.00 91.88 204 LEU A CA 1
ATOM 1601 C C . LEU A 1 204 ? 3.409 10.683 -21.013 1.00 91.88 204 LEU A C 1
ATOM 1603 O O . LEU A 1 204 ? 3.092 11.837 -21.261 1.00 91.88 204 LEU A O 1
ATOM 1607 N N . ARG A 1 205 ? 3.196 9.692 -21.886 1.00 90.50 205 ARG A N 1
ATOM 1608 C CA . ARG A 1 205 ? 2.713 9.927 -23.256 1.00 90.50 205 ARG A CA 1
ATOM 1609 C C . ARG A 1 205 ? 1.394 10.709 -23.315 1.00 90.50 205 ARG A C 1
ATOM 1611 O O . ARG A 1 205 ? 1.138 11.384 -24.302 1.00 90.50 205 ARG A O 1
ATOM 1618 N N . ARG A 1 206 ? 0.520 10.554 -22.315 1.00 89.31 206 ARG A N 1
ATOM 1619 C CA . ARG A 1 206 ? -0.796 11.213 -22.283 1.00 89.31 206 ARG A CA 1
ATOM 1620 C C . ARG A 1 206 ? -0.775 12.614 -21.678 1.00 89.31 206 ARG A C 1
ATOM 1622 O O . ARG A 1 206 ? -1.679 13.381 -21.980 1.00 89.31 206 ARG A O 1
ATOM 1629 N N . ASN A 1 207 ? 0.162 12.898 -20.777 1.00 89.19 207 ASN A N 1
ATOM 1630 C CA . ASN A 1 207 ? 0.075 14.066 -19.896 1.00 89.19 207 ASN A CA 1
ATOM 1631 C C . ASN A 1 207 ? 1.300 14.984 -19.959 1.00 89.19 207 ASN A C 1
ATOM 1633 O O . ASN A 1 207 ? 1.202 16.116 -19.502 1.00 89.19 207 ASN A O 1
ATOM 1637 N N . ASP A 1 208 ? 2.428 14.519 -20.495 1.00 87.31 208 ASP A N 1
ATOM 1638 C CA . ASP A 1 208 ? 3.580 15.371 -20.779 1.00 87.31 208 ASP A CA 1
ATOM 1639 C C . ASP A 1 208 ? 3.355 16.045 -22.138 1.00 87.31 208 ASP A C 1
ATOM 1641 O O . ASP A 1 208 ? 3.395 15.398 -23.183 1.00 87.31 208 ASP A O 1
ATOM 1645 N N . GLU A 1 209 ? 3.087 17.350 -22.130 1.00 78.62 209 GLU A N 1
ATOM 1646 C CA . GLU A 1 209 ? 2.831 18.134 -23.347 1.00 78.62 209 GLU A CA 1
ATOM 1647 C C . GLU A 1 209 ? 4.059 18.189 -24.273 1.00 78.62 209 GLU A C 1
ATOM 1649 O O . GLU A 1 209 ? 3.916 18.352 -25.483 1.00 78.62 209 GLU A O 1
ATOM 1654 N N . ARG A 1 210 ? 5.262 17.960 -23.727 1.00 75.88 210 ARG A N 1
ATOM 1655 C CA . ARG A 1 210 ? 6.526 17.880 -24.475 1.00 75.88 210 ARG A CA 1
ATOM 1656 C C . ARG A 1 210 ? 6.881 16.448 -24.873 1.00 75.88 210 ARG A C 1
ATOM 1658 O O . ARG A 1 210 ? 7.935 16.218 -25.463 1.00 75.88 210 ARG A O 1
ATOM 1665 N N . ALA A 1 211 ? 6.002 15.476 -24.618 1.00 72.81 211 ALA A N 1
ATOM 1666 C CA . ALA A 1 211 ? 6.202 14.086 -25.028 1.00 72.81 211 ALA A CA 1
ATOM 1667 C C . ALA A 1 211 ? 6.384 13.923 -26.544 1.00 72.81 211 ALA A C 1
ATOM 1669 O O . ALA A 1 211 ? 7.013 12.964 -26.977 1.00 72.81 211 ALA A O 1
ATOM 1670 N N . ALA A 1 212 ? 5.823 14.829 -27.352 1.00 65.69 212 ALA A N 1
ATOM 1671 C CA . ALA A 1 212 ? 6.002 14.818 -28.803 1.00 65.69 212 ALA A CA 1
ATOM 1672 C C . ALA A 1 212 ? 7.399 15.301 -29.232 1.00 65.69 212 ALA A C 1
ATOM 1674 O O . ALA A 1 212 ? 7.887 14.903 -30.286 1.00 65.69 212 ALA A O 1
ATOM 1675 N N . GLU A 1 213 ? 8.041 16.136 -28.414 1.00 71.12 213 GLU A N 1
ATOM 1676 C CA . GLU A 1 213 ? 9.376 16.675 -28.673 1.00 71.12 213 GLU A CA 1
ATOM 1677 C C . GLU A 1 213 ? 10.482 15.724 -28.189 1.00 71.12 213 GLU A C 1
ATOM 1679 O O . GLU A 1 213 ? 11.589 15.819 -28.706 1.00 71.12 213 GLU A O 1
ATOM 1684 N N . ASP A 1 214 ? 10.173 14.834 -27.224 1.00 67.38 214 ASP A N 1
ATOM 1685 C CA . ASP A 1 214 ? 11.013 13.847 -26.501 1.00 67.38 214 ASP A CA 1
ATOM 1686 C C . ASP A 1 214 ? 12.482 13.724 -26.954 1.00 67.38 214 ASP A C 1
ATOM 1688 O O . ASP A 1 214 ? 12.950 12.657 -27.359 1.00 67.38 214 ASP A O 1
ATOM 1692 N N . ALA A 1 215 ? 13.243 14.815 -26.830 1.00 62.38 215 ALA A N 1
ATOM 1693 C CA . ALA A 1 215 ? 14.625 14.893 -27.303 1.00 62.38 215 ALA A CA 1
ATOM 1694 C C . ALA A 1 215 ? 15.530 13.857 -26.611 1.00 62.38 215 ALA A C 1
ATOM 1696 O O . ALA A 1 215 ? 16.475 13.339 -27.204 1.00 62.38 215 ALA A O 1
ATOM 1697 N N . ASP A 1 216 ? 15.182 13.496 -25.374 1.00 69.25 216 ASP A N 1
ATOM 1698 C CA . ASP A 1 216 ? 15.888 12.507 -24.555 1.00 69.25 216 ASP A CA 1
ATOM 1699 C C . ASP A 1 216 ? 15.443 11.056 -24.820 1.00 69.25 216 ASP A C 1
ATOM 1701 O O . ASP A 1 216 ? 15.952 10.122 -24.184 1.00 69.25 216 ASP A O 1
ATOM 1705 N N . ARG A 1 217 ? 14.487 10.853 -25.741 1.00 87.06 217 ARG A N 1
ATOM 1706 C CA . ARG A 1 217 ? 13.900 9.556 -26.112 1.00 87.06 217 ARG A CA 1
ATOM 1707 C C . ARG A 1 217 ? 13.448 8.736 -24.899 1.00 87.06 217 ARG A C 1
ATOM 1709 O O . ARG A 1 217 ? 13.626 7.515 -24.851 1.00 87.06 217 ARG A O 1
ATOM 1716 N N . VAL A 1 218 ? 12.900 9.389 -23.874 1.00 90.88 218 VAL A N 1
ATOM 1717 C CA . VAL A 1 218 ? 12.462 8.741 -22.630 1.00 90.88 218 VAL A CA 1
ATOM 1718 C C . VAL A 1 218 ? 11.383 7.699 -22.908 1.00 90.88 218 VAL A C 1
ATOM 1720 O O . VAL A 1 218 ? 11.447 6.597 -22.359 1.00 90.88 218 VAL A O 1
ATOM 1723 N N . LEU A 1 219 ? 10.414 8.001 -23.775 1.00 91.75 219 LEU A N 1
ATOM 1724 C CA . LE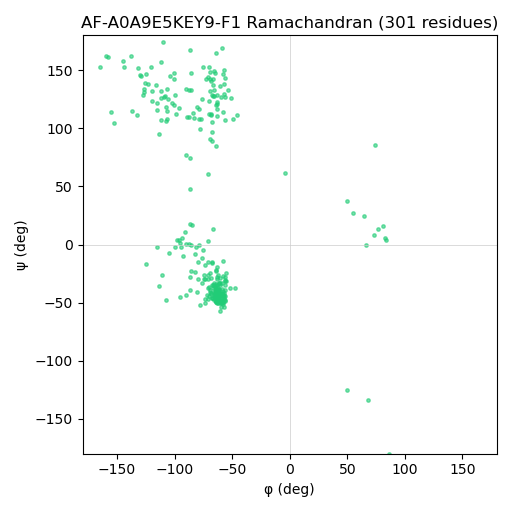U A 1 219 ? 9.319 7.082 -24.088 1.00 91.75 219 LEU A CA 1
ATOM 1725 C C . LEU A 1 219 ? 9.796 5.840 -24.844 1.00 91.75 219 LEU A C 1
ATOM 1727 O O . LEU A 1 219 ? 9.261 4.750 -24.607 1.00 91.75 219 LEU A O 1
ATOM 1731 N N . ASP A 1 220 ? 10.799 5.990 -25.708 1.00 92.44 220 ASP A N 1
ATOM 1732 C CA . ASP A 1 220 ? 11.426 4.881 -26.433 1.00 92.44 220 ASP A CA 1
ATOM 1733 C C . ASP A 1 220 ? 12.272 4.028 -25.494 1.00 92.44 220 ASP A C 1
ATOM 1735 O O . ASP A 1 220 ? 12.168 2.805 -25.499 1.00 92.44 220 ASP A O 1
ATOM 1739 N N . ARG A 1 221 ? 13.048 4.657 -24.607 1.00 95.25 221 ARG A N 1
ATOM 1740 C CA . ARG A 1 221 ? 13.825 3.940 -23.588 1.00 95.25 221 ARG A CA 1
ATOM 1741 C C . ARG A 1 221 ? 12.925 3.167 -22.629 1.00 95.25 221 ARG A C 1
ATOM 1743 O O . ARG A 1 221 ? 13.208 2.019 -22.316 1.00 95.25 221 ARG A O 1
ATOM 1750 N N . LEU A 1 222 ? 11.808 3.743 -22.187 1.00 95.25 222 LEU A N 1
ATOM 1751 C CA . LEU A 1 222 ? 10.820 2.991 -21.408 1.00 95.25 222 LEU A CA 1
ATOM 1752 C C . LEU A 1 222 ? 10.210 1.848 -22.233 1.00 95.25 222 LEU A C 1
ATOM 1754 O O . LEU A 1 222 ? 9.940 0.785 -21.678 1.00 95.25 222 LEU A O 1
ATOM 1758 N N . ALA A 1 223 ? 10.014 2.033 -23.544 1.00 95.38 223 ALA A N 1
ATOM 1759 C CA . ALA A 1 223 ? 9.521 0.978 -24.426 1.00 95.38 223 ALA A CA 1
ATOM 1760 C C . ALA A 1 223 ? 10.497 -0.200 -24.538 1.00 95.38 223 ALA A C 1
ATOM 1762 O O . ALA A 1 223 ? 10.039 -1.339 -24.543 1.00 95.38 223 ALA A O 1
ATOM 1763 N N . THR A 1 224 ? 11.811 0.050 -24.578 1.00 97.00 224 THR A N 1
ATOM 1764 C CA . THR A 1 224 ? 12.833 -1.009 -24.641 1.00 97.00 224 THR A CA 1
ATOM 1765 C C . THR A 1 224 ? 13.031 -1.729 -23.308 1.00 97.00 224 THR A C 1
ATOM 1767 O O . THR A 1 224 ? 13.323 -2.924 -23.299 1.00 97.00 224 THR A O 1
ATOM 1770 N N . LEU A 1 225 ? 12.803 -1.057 -22.174 1.00 97.31 225 LEU A N 1
ATOM 1771 C CA . LEU A 1 225 ? 12.880 -1.690 -20.851 1.00 97.31 225 LEU A CA 1
ATOM 1772 C C . LEU A 1 225 ? 11.746 -2.694 -20.587 1.00 97.31 225 LEU A C 1
ATOM 1774 O O . LEU A 1 225 ? 11.931 -3.609 -19.791 1.00 97.31 225 LEU A O 1
ATOM 1778 N N . ILE A 1 226 ? 10.592 -2.560 -21.250 1.00 95.88 226 ILE A N 1
ATOM 1779 C CA . ILE A 1 226 ? 9.448 -3.481 -21.109 1.00 95.88 226 ILE A CA 1
ATOM 1780 C C . ILE A 1 226 ? 9.811 -4.922 -21.516 1.00 95.88 226 ILE A C 1
ATOM 1782 O O . ILE A 1 226 ? 9.639 -5.809 -20.683 1.00 95.88 226 ILE A O 1
ATOM 1786 N N . PRO A 1 227 ? 10.288 -5.202 -22.749 1.00 97.12 227 PRO A N 1
ATOM 1787 C CA . PRO A 1 227 ? 10.726 -6.546 -23.111 1.00 97.12 227 PRO A CA 1
ATOM 1788 C C . PRO A 1 227 ? 11.974 -6.959 -22.324 1.00 97.12 227 PRO A C 1
ATOM 1790 O O . PRO A 1 227 ? 12.031 -8.090 -21.861 1.00 97.12 227 PRO A O 1
ATOM 1793 N N . ALA A 1 228 ? 12.919 -6.047 -22.061 1.00 96.94 228 ALA A N 1
ATOM 1794 C CA . ALA A 1 228 ? 14.105 -6.372 -21.265 1.00 96.94 228 ALA A CA 1
ATOM 1795 C C . ALA A 1 228 ? 13.752 -6.880 -19.852 1.00 96.94 228 ALA A C 1
ATOM 1797 O O . ALA A 1 228 ? 14.371 -7.822 -19.368 1.00 96.94 228 ALA A O 1
ATOM 1798 N N . ALA A 1 229 ? 12.724 -6.314 -19.207 1.00 97.31 229 ALA A N 1
ATOM 1799 C CA . ALA A 1 229 ? 12.238 -6.778 -17.906 1.00 97.31 229 ALA A CA 1
ATOM 1800 C C . ALA A 1 229 ? 11.709 -8.220 -17.943 1.00 97.31 229 ALA A C 1
ATOM 1802 O O . ALA A 1 229 ? 11.734 -8.899 -16.922 1.00 97.31 229 ALA A O 1
ATOM 1803 N N . MET A 1 230 ? 11.242 -8.706 -19.095 1.00 96.31 230 MET A N 1
ATOM 1804 C CA . MET A 1 230 ? 10.765 -10.083 -19.244 1.00 96.31 230 MET A CA 1
ATOM 1805 C C . MET A 1 230 ? 11.902 -11.087 -19.469 1.00 96.31 230 MET A C 1
ATOM 1807 O O . MET A 1 230 ? 11.746 -12.248 -19.093 1.00 96.31 230 MET A O 1
ATOM 1811 N N . GLU A 1 231 ? 13.055 -10.645 -19.975 1.00 96.56 231 GLU A N 1
ATOM 1812 C CA . GLU A 1 231 ? 14.195 -11.506 -20.337 1.00 96.56 231 GLU A CA 1
ATOM 1813 C C . GLU A 1 231 ? 15.235 -11.689 -19.216 1.00 96.56 231 GLU A C 1
ATOM 1815 O O . GLU A 1 231 ? 16.114 -12.529 -19.328 1.00 96.56 231 GLU A O 1
ATOM 1820 N N . VAL A 1 232 ? 15.170 -10.934 -18.114 1.00 96.56 232 VAL A N 1
ATOM 1821 C CA . VAL A 1 232 ? 16.172 -11.048 -17.029 1.00 96.56 232 VAL A CA 1
ATOM 1822 C C . VAL A 1 232 ? 16.070 -12.346 -16.228 1.00 96.56 232 VAL A C 1
ATOM 1824 O O . VAL A 1 232 ? 14.977 -12.771 -15.876 1.00 96.56 232 VAL A O 1
ATOM 1827 N N . ASP A 1 233 ? 17.195 -12.910 -15.798 1.00 95.94 233 ASP A N 1
ATOM 1828 C CA . ASP A 1 233 ? 17.209 -14.185 -15.054 1.00 95.94 233 ASP A CA 1
ATOM 1829 C C . ASP A 1 233 ? 17.299 -14.032 -13.529 1.00 95.94 233 ASP A C 1
ATOM 1831 O O . ASP A 1 233 ? 17.378 -15.017 -12.799 1.00 95.94 233 ASP A O 1
ATOM 1835 N N . SER A 1 234 ? 17.283 -12.799 -13.011 1.00 96.38 234 SER A N 1
ATOM 1836 C CA . SER A 1 234 ? 17.391 -12.556 -11.570 1.00 96.38 234 SER A CA 1
ATOM 1837 C C . SER A 1 234 ? 16.550 -11.379 -11.082 1.00 96.38 234 SER A C 1
ATOM 1839 O O . SER A 1 234 ? 16.311 -10.407 -11.805 1.00 96.38 234 SER A O 1
ATOM 1841 N N . ILE A 1 235 ? 16.155 -11.438 -9.806 1.00 96.00 235 ILE A N 1
ATOM 1842 C CA . ILE A 1 235 ? 15.470 -10.337 -9.111 1.00 96.00 235 ILE A CA 1
ATOM 1843 C C . ILE A 1 235 ? 16.362 -9.090 -9.068 1.00 96.00 235 ILE A C 1
ATOM 1845 O O . ILE A 1 235 ? 15.873 -7.982 -9.267 1.00 96.00 235 ILE A O 1
ATOM 1849 N N . ALA A 1 236 ? 17.672 -9.253 -8.861 1.00 97.00 236 ALA A N 1
ATOM 1850 C CA . ALA A 1 236 ? 18.612 -8.134 -8.816 1.00 97.00 236 ALA A CA 1
ATOM 1851 C C . ALA A 1 236 ? 18.656 -7.370 -10.151 1.00 97.00 236 ALA A C 1
ATOM 1853 O O . ALA A 1 236 ? 18.534 -6.145 -10.172 1.00 97.00 236 ALA A O 1
ATOM 1854 N N . SER A 1 237 ? 18.751 -8.088 -11.274 1.00 97.44 237 SER A N 1
ATOM 1855 C CA . SER A 1 237 ? 18.702 -7.494 -12.616 1.00 97.44 237 SER A CA 1
ATOM 1856 C C . SER A 1 237 ? 17.356 -6.819 -12.884 1.00 97.44 237 SER A C 1
ATOM 1858 O O . SER A 1 237 ? 17.312 -5.714 -13.428 1.00 97.44 237 SER A O 1
ATOM 1860 N N . LEU A 1 238 ? 16.259 -7.447 -12.452 1.00 98.12 238 LEU A N 1
ATOM 1861 C CA . LEU A 1 238 ? 14.914 -6.897 -12.590 1.00 98.12 238 LEU A CA 1
ATOM 1862 C C . LEU A 1 238 ? 14.735 -5.586 -11.799 1.00 98.12 238 LEU A C 1
ATOM 1864 O O . LEU A 1 238 ? 14.177 -4.622 -12.324 1.00 98.12 238 LEU A O 1
ATOM 1868 N N . LEU A 1 239 ? 15.261 -5.514 -10.572 1.00 96.62 239 LEU A N 1
ATOM 1869 C CA . LEU A 1 239 ? 15.299 -4.286 -9.769 1.00 96.62 239 LEU A CA 1
ATOM 1870 C C . LEU A 1 239 ? 16.195 -3.212 -10.403 1.00 96.62 239 LEU A C 1
ATOM 1872 O O . LEU A 1 239 ? 15.868 -2.029 -10.344 1.00 96.62 239 LEU A O 1
ATOM 1876 N N . GLY A 1 240 ? 17.288 -3.605 -11.062 1.00 97.62 240 GLY A N 1
ATOM 1877 C CA . GLY A 1 240 ? 18.109 -2.692 -11.859 1.00 97.62 240 GLY A CA 1
ATOM 1878 C C . GLY A 1 240 ? 17.309 -2.023 -12.983 1.00 97.62 240 GLY A C 1
ATOM 1879 O O . GLY A 1 240 ? 17.363 -0.801 -13.140 1.00 97.62 240 GLY A O 1
ATOM 1880 N N . ILE A 1 241 ? 16.509 -2.804 -13.718 1.00 97.69 241 ILE A N 1
ATOM 1881 C CA . ILE A 1 241 ? 15.606 -2.290 -14.760 1.00 97.69 241 ILE A CA 1
ATOM 1882 C C . ILE A 1 241 ? 14.541 -1.365 -14.165 1.00 97.69 241 ILE A C 1
ATOM 1884 O O . ILE A 1 241 ? 14.322 -0.271 -14.691 1.00 97.69 241 ILE A O 1
ATOM 1888 N N . GLU A 1 242 ? 13.911 -1.762 -13.057 1.00 97.62 242 GLU A N 1
ATOM 1889 C CA . GLU A 1 242 ? 12.930 -0.930 -12.351 1.00 97.62 242 GLU A CA 1
ATOM 1890 C C . GLU A 1 242 ? 13.529 0.416 -11.936 1.00 97.62 242 GLU A C 1
ATOM 1892 O O . GLU A 1 242 ? 12.918 1.454 -12.190 1.00 97.62 242 GLU A O 1
ATOM 1897 N N . GLY A 1 243 ? 14.745 0.421 -11.386 1.00 95.88 243 GLY A N 1
ATOM 1898 C CA . GLY A 1 243 ? 15.428 1.639 -10.961 1.00 95.88 243 GLY A CA 1
ATOM 1899 C C . GLY A 1 243 ? 15.746 2.580 -12.126 1.00 95.88 243 GLY A C 1
ATOM 1900 O O . GLY A 1 243 ? 15.567 3.796 -12.008 1.00 95.88 243 GLY A O 1
ATOM 1901 N N . ILE A 1 244 ? 16.171 2.038 -13.275 1.00 96.56 244 ILE A N 1
ATOM 1902 C CA . ILE A 1 244 ? 16.390 2.829 -14.497 1.00 96.56 244 ILE A CA 1
ATOM 1903 C C . ILE A 1 244 ? 15.063 3.417 -14.988 1.00 96.56 244 ILE A C 1
ATOM 1905 O O . ILE A 1 244 ? 14.994 4.621 -15.244 1.00 96.56 244 ILE A O 1
ATOM 1909 N N . ALA A 1 245 ? 14.008 2.604 -15.082 1.00 96.69 245 ALA A N 1
ATOM 1910 C CA . ALA A 1 245 ? 12.692 3.063 -15.516 1.00 96.69 245 ALA A CA 1
ATOM 1911 C C . ALA A 1 245 ? 12.116 4.130 -14.574 1.00 96.69 245 ALA A C 1
ATOM 1913 O O . ALA A 1 245 ? 11.598 5.146 -15.032 1.00 96.69 245 ALA A O 1
ATOM 1914 N N . ALA A 1 246 ? 12.265 3.951 -13.260 1.00 94.44 246 ALA A N 1
ATOM 1915 C CA . ALA A 1 246 ? 11.841 4.924 -12.264 1.00 94.44 246 ALA A CA 1
ATOM 1916 C C . ALA A 1 246 ? 12.595 6.252 -12.413 1.00 94.44 246 ALA A C 1
ATOM 1918 O O . ALA A 1 246 ? 11.964 7.307 -12.371 1.00 94.44 246 ALA A O 1
ATOM 1919 N N . ARG A 1 247 ? 13.917 6.220 -12.634 1.00 93.75 247 ARG A N 1
ATOM 1920 C CA . ARG A 1 247 ? 14.720 7.430 -12.876 1.00 93.75 247 ARG A CA 1
ATOM 1921 C C . ARG A 1 247 ? 14.233 8.189 -14.111 1.00 93.75 247 ARG A C 1
ATOM 1923 O O . ARG A 1 247 ? 14.038 9.396 -14.029 1.00 93.75 247 ARG A O 1
ATOM 1930 N N . LEU A 1 248 ? 14.005 7.478 -15.216 1.00 93.62 248 LEU A N 1
ATOM 1931 C CA . LEU A 1 248 ? 13.488 8.050 -16.464 1.00 93.62 248 LEU A CA 1
ATOM 1932 C C . LEU A 1 248 ? 12.077 8.622 -16.310 1.00 93.62 248 LEU A C 1
ATOM 1934 O O . LEU A 1 248 ? 11.766 9.683 -16.838 1.00 93.62 248 LEU A O 1
ATOM 1938 N N . TYR A 1 249 ? 11.216 7.929 -15.569 1.00 94.25 249 TYR A N 1
ATOM 1939 C CA . TYR A 1 249 ? 9.872 8.413 -15.294 1.00 94.25 249 TYR A CA 1
ATOM 1940 C C . TYR A 1 249 ? 9.899 9.702 -14.467 1.00 94.25 249 TYR A C 1
ATOM 1942 O O . TYR A 1 249 ? 9.267 10.692 -14.830 1.00 94.25 249 TYR A O 1
ATOM 1950 N N . PHE A 1 250 ? 10.660 9.712 -13.368 1.00 92.69 250 PHE A N 1
ATOM 1951 C CA . PHE A 1 250 ? 10.719 10.870 -12.483 1.00 92.69 250 PHE A CA 1
ATOM 1952 C C . PHE A 1 250 ? 11.461 12.061 -13.094 1.00 92.69 250 PHE A C 1
ATOM 1954 O O . PHE A 1 250 ? 11.095 13.186 -12.776 1.00 92.69 250 PHE A O 1
ATOM 1961 N N . SER A 1 251 ? 12.400 11.861 -14.026 1.00 90.62 251 SER A N 1
ATOM 1962 C CA . SER A 1 251 ? 13.033 12.986 -14.731 1.00 90.62 251 SER A CA 1
ATOM 1963 C C . SER A 1 251 ? 12.053 13.793 -15.591 1.00 90.62 251 SER A C 1
ATOM 1965 O O . SER A 1 251 ? 12.315 14.954 -15.877 1.00 90.62 251 SER A O 1
ATOM 1967 N N . ARG A 1 252 ? 10.921 13.199 -15.998 1.00 89.50 252 ARG A N 1
ATOM 1968 C CA . ARG A 1 252 ? 9.841 13.876 -16.742 1.00 89.50 252 ARG A CA 1
ATOM 1969 C C . ARG A 1 252 ? 8.614 14.192 -15.886 1.00 89.50 252 ARG A C 1
ATOM 1971 O O . ARG A 1 252 ? 7.721 14.896 -16.339 1.00 89.50 252 ARG A O 1
ATOM 1978 N N . PHE A 1 253 ? 8.552 13.714 -14.643 1.00 90.56 253 PHE A N 1
ATOM 1979 C CA . PHE A 1 253 ? 7.349 13.829 -13.814 1.00 90.56 253 PHE A CA 1
ATOM 1980 C C . PHE A 1 253 ? 6.943 15.283 -13.536 1.00 90.56 253 PHE A C 1
ATOM 1982 O O . PHE A 1 253 ? 5.753 15.575 -13.481 1.00 90.56 253 PHE A O 1
ATOM 1989 N N . GLY A 1 254 ? 7.908 16.202 -13.424 1.00 88.88 254 GLY A N 1
ATOM 1990 C CA . GLY A 1 254 ? 7.622 17.630 -13.262 1.00 88.88 254 GLY A CA 1
ATOM 1991 C C . GLY A 1 254 ? 6.789 18.218 -14.407 1.00 88.88 254 GLY A C 1
ATOM 1992 O O . GLY A 1 254 ? 5.928 19.052 -14.155 1.00 88.88 254 GLY A O 1
ATOM 1993 N N . ALA A 1 255 ? 6.950 17.721 -15.640 1.00 87.19 255 ALA A N 1
ATOM 1994 C CA . ALA A 1 255 ? 6.161 18.164 -16.793 1.00 87.19 255 ALA A CA 1
ATOM 1995 C C . ALA A 1 255 ? 4.676 17.763 -16.704 1.00 87.19 255 ALA A C 1
ATOM 1997 O O . ALA A 1 255 ? 3.844 18.320 -17.411 1.00 87.19 255 ALA A O 1
ATOM 1998 N N . LEU A 1 256 ? 4.327 16.822 -15.819 1.00 89.06 256 LEU A N 1
ATOM 1999 C CA . LEU A 1 256 ? 2.940 16.421 -15.576 1.00 89.06 256 LEU A CA 1
ATOM 2000 C C . LEU A 1 256 ? 2.195 17.397 -14.653 1.00 89.06 256 LEU A C 1
ATOM 2002 O O . LEU A 1 256 ? 0.970 17.322 -14.525 1.00 89.06 256 LEU A O 1
ATOM 2006 N N . LEU A 1 257 ? 2.924 18.275 -13.962 1.00 88.31 257 LEU A N 1
ATOM 2007 C CA . LEU A 1 257 ? 2.372 19.201 -12.984 1.00 88.31 257 LEU A CA 1
ATOM 2008 C C . LEU A 1 257 ? 1.934 20.483 -13.695 1.00 88.31 257 LEU A C 1
ATOM 2010 O O . LEU A 1 257 ? 2.750 21.286 -14.131 1.00 88.31 257 LEU A O 1
ATOM 2014 N N . LYS A 1 258 ? 0.619 20.695 -13.782 1.00 83.12 258 LYS A N 1
ATOM 2015 C CA . LYS A 1 258 ? 0.023 21.855 -14.471 1.00 83.12 258 LYS A CA 1
ATOM 2016 C C . LYS A 1 258 ? -0.002 23.141 -13.636 1.00 83.12 258 LYS A C 1
ATOM 2018 O O . LYS A 1 258 ? -0.471 24.171 -14.108 1.00 83.12 258 LYS A O 1
ATOM 2023 N N . PHE A 1 259 ? 0.465 23.083 -12.392 1.00 80.69 259 PHE A N 1
ATOM 2024 C CA . PHE A 1 259 ? 0.429 24.195 -11.444 1.00 80.69 259 PHE A CA 1
ATOM 2025 C C . PHE A 1 259 ? 1.850 24.687 -11.160 1.00 80.69 259 PHE A C 1
ATOM 2027 O O . PHE A 1 259 ? 2.707 23.908 -10.748 1.00 80.69 259 PHE A O 1
ATOM 2034 N N . SER A 1 260 ? 2.088 25.987 -11.334 1.00 71.44 260 SER A N 1
ATOM 2035 C CA . SER A 1 260 ? 3.419 26.616 -11.267 1.00 71.44 260 SER A CA 1
ATOM 2036 C C . SER A 1 260 ? 4.064 26.618 -9.876 1.00 71.44 260 SER A C 1
ATOM 2038 O O . SER A 1 260 ? 5.253 26.875 -9.734 1.00 71.44 260 SER A O 1
ATOM 2040 N N . ASN A 1 261 ? 3.282 26.356 -8.835 1.00 79.19 261 ASN A N 1
ATOM 2041 C CA . ASN A 1 261 ? 3.688 26.331 -7.432 1.00 79.19 261 ASN A CA 1
ATOM 2042 C C . ASN A 1 261 ? 4.174 24.946 -6.961 1.00 79.19 261 ASN A C 1
ATOM 2044 O O . ASN A 1 261 ? 4.572 24.803 -5.806 1.00 79.19 261 ASN A O 1
ATOM 2048 N N . PHE A 1 262 ? 4.182 23.940 -7.841 1.00 79.38 262 PHE A N 1
ATOM 2049 C CA . PHE A 1 262 ? 4.733 22.617 -7.558 1.00 79.38 262 PHE A CA 1
ATOM 2050 C C . PHE A 1 262 ? 5.966 22.353 -8.424 1.00 79.38 262 PHE A C 1
ATOM 2052 O O . PHE A 1 262 ? 5.860 21.874 -9.550 1.00 79.38 262 PHE A O 1
ATOM 2059 N N . ASN A 1 263 ? 7.147 22.627 -7.872 1.00 78.31 263 ASN A N 1
ATOM 2060 C CA . ASN A 1 263 ? 8.411 22.262 -8.506 1.00 78.31 263 ASN A CA 1
ATOM 2061 C C . ASN A 1 263 ? 8.805 20.838 -8.104 1.00 78.31 263 ASN A C 1
ATOM 2063 O O . ASN A 1 263 ? 8.756 20.484 -6.925 1.00 78.31 263 ASN A O 1
ATOM 2067 N N . PHE A 1 264 ? 9.202 20.025 -9.083 1.00 84.75 264 PHE A N 1
ATOM 2068 C CA . PHE A 1 264 ? 9.660 18.656 -8.865 1.00 84.75 264 PHE A CA 1
ATOM 2069 C C . PHE A 1 264 ? 10.957 18.403 -9.628 1.00 84.75 264 PHE A C 1
ATOM 2071 O O . PHE A 1 264 ? 10.956 18.331 -10.854 1.00 84.75 264 PHE A O 1
ATOM 2078 N N . GLU A 1 265 ? 12.054 18.240 -8.891 1.00 80.06 265 GLU A N 1
ATOM 2079 C CA . GLU A 1 265 ? 13.366 17.930 -9.469 1.00 80.06 265 GLU A CA 1
ATOM 2080 C C . GLU A 1 265 ? 13.648 16.426 -9.469 1.00 80.06 265 GLU A C 1
ATOM 2082 O O . GLU A 1 265 ? 14.120 15.861 -10.453 1.00 80.06 265 GLU A O 1
ATOM 2087 N N . SER A 1 266 ? 13.368 15.751 -8.352 1.00 84.81 266 SER A N 1
ATOM 2088 C CA . SER A 1 266 ? 13.619 14.319 -8.207 1.00 84.81 266 SER A CA 1
ATOM 2089 C C . SER A 1 266 ? 12.780 13.701 -7.091 1.00 84.81 266 SER A C 1
ATOM 2091 O O . SER A 1 266 ? 12.255 14.390 -6.217 1.00 84.81 266 SER A O 1
ATOM 2093 N N . ARG A 1 267 ? 12.650 12.368 -7.104 1.00 83.62 267 ARG A N 1
ATOM 2094 C CA . ARG A 1 267 ? 11.964 11.630 -6.036 1.00 83.62 267 ARG A CA 1
ATOM 2095 C C . ARG A 1 267 ? 12.876 11.512 -4.811 1.00 83.62 267 ARG A C 1
ATOM 2097 O O . ARG A 1 267 ? 13.778 10.678 -4.803 1.00 83.62 267 ARG A O 1
ATOM 2104 N N . ASN A 1 268 ? 12.565 12.239 -3.744 1.00 78.31 268 ASN A N 1
ATOM 2105 C CA . ASN A 1 268 ? 13.126 12.028 -2.406 1.00 78.31 268 ASN A CA 1
ATOM 2106 C C . ASN A 1 268 ? 12.082 11.326 -1.521 1.00 78.31 268 ASN A C 1
ATOM 2108 O O . ASN A 1 268 ? 10.883 11.494 -1.717 1.00 78.31 268 ASN A O 1
ATOM 2112 N N . ARG A 1 269 ? 12.495 10.441 -0.606 1.00 66.62 269 ARG A N 1
ATOM 2113 C CA . ARG A 1 269 ? 11.535 9.598 0.138 1.00 66.62 269 ARG A CA 1
ATOM 2114 C C . ARG A 1 269 ? 11.473 9.905 1.630 1.00 66.62 269 ARG A C 1
ATOM 2116 O O . ARG A 1 269 ? 10.383 9.774 2.184 1.00 66.62 269 ARG A O 1
ATOM 2123 N N . ARG A 1 270 ? 12.586 10.253 2.296 1.00 63.19 270 ARG A N 1
ATOM 2124 C CA . ARG A 1 270 ? 12.637 10.357 3.769 1.00 63.19 270 ARG A CA 1
ATOM 2125 C C . ARG A 1 270 ? 13.740 11.309 4.281 1.00 63.19 270 ARG A C 1
ATOM 2127 O O . ARG A 1 270 ? 14.905 10.939 4.157 1.00 63.19 270 ARG A O 1
ATOM 2134 N N . PRO A 1 271 ? 13.394 12.444 4.922 1.00 68.38 271 PRO A N 1
ATOM 2135 C CA . PRO A 1 271 ? 12.096 13.128 4.865 1.00 68.38 271 PRO A CA 1
ATOM 2136 C C . PRO A 1 271 ? 11.869 13.767 3.479 1.00 68.38 271 PRO A C 1
ATOM 2138 O O . PRO A 1 271 ? 12.842 14.071 2.788 1.00 68.38 271 PRO A O 1
ATOM 2141 N N . PRO A 1 272 ? 10.612 13.947 3.033 1.00 75.81 272 PRO A N 1
ATOM 2142 C CA . PRO A 1 272 ? 10.346 14.706 1.820 1.00 75.81 272 PRO A CA 1
ATOM 2143 C C . PRO A 1 272 ? 10.726 16.176 2.027 1.00 75.81 272 PRO A C 1
ATOM 2145 O O . PRO A 1 272 ? 10.365 16.763 3.046 1.00 75.81 272 PRO A O 1
ATOM 2148 N N . THR A 1 273 ? 11.446 16.767 1.075 1.00 80.06 273 THR A N 1
ATOM 2149 C CA . THR A 1 273 ? 11.899 18.169 1.166 1.00 80.06 273 THR A CA 1
ATOM 2150 C C . THR A 1 273 ? 11.026 19.133 0.366 1.00 80.06 273 THR A C 1
ATOM 2152 O O . THR A 1 273 ? 11.268 20.335 0.383 1.00 80.06 273 THR A O 1
ATOM 2155 N N . ASP A 1 274 ? 10.012 18.620 -0.332 1.00 85.12 274 ASP A N 1
ATOM 2156 C CA . ASP A 1 274 ? 9.115 19.402 -1.179 1.00 85.12 274 ASP A CA 1
ATOM 2157 C C . ASP A 1 274 ? 7.668 18.866 -1.145 1.00 85.12 274 ASP A C 1
ATOM 2159 O O . ASP A 1 274 ?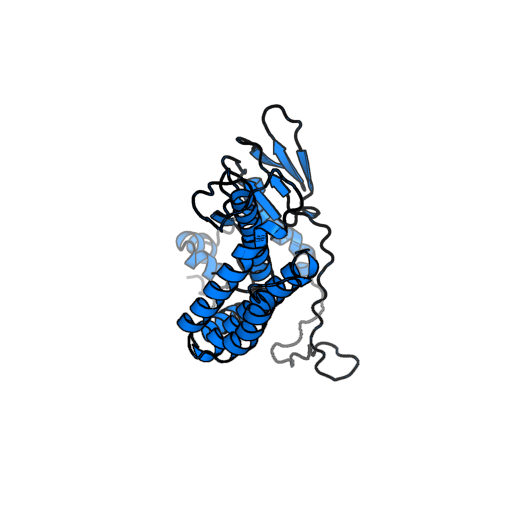 7.434 17.689 -0.829 1.00 85.12 274 ASP A O 1
ATOM 2163 N N . PRO A 1 275 ? 6.676 19.717 -1.483 1.00 85.38 275 PRO A N 1
ATOM 2164 C CA . PRO A 1 275 ? 5.262 19.354 -1.427 1.00 85.38 275 PRO A CA 1
ATOM 2165 C C . PRO A 1 275 ? 4.882 18.179 -2.334 1.00 85.38 275 PRO A C 1
ATOM 2167 O O . PRO A 1 275 ? 4.033 17.369 -1.963 1.00 85.38 275 PRO A O 1
ATOM 2170 N N . VAL A 1 276 ? 5.508 18.051 -3.509 1.00 88.44 276 VAL A N 1
ATOM 2171 C CA . VAL A 1 276 ? 5.194 16.975 -4.462 1.00 88.44 276 VAL A CA 1
ATOM 2172 C C . VAL A 1 276 ? 5.620 15.631 -3.884 1.00 88.44 276 VAL A C 1
ATOM 2174 O O . VAL A 1 276 ? 4.844 14.676 -3.876 1.00 88.44 276 VAL A O 1
ATOM 2177 N N . ASN A 1 277 ? 6.830 15.550 -3.335 1.00 86.75 277 ASN A N 1
ATOM 2178 C CA . ASN A 1 277 ? 7.317 14.344 -2.686 1.00 86.75 277 ASN A CA 1
ATOM 2179 C C . ASN A 1 277 ? 6.534 13.995 -1.418 1.00 86.75 277 ASN A C 1
ATOM 2181 O O . ASN A 1 277 ? 6.355 12.803 -1.144 1.00 86.75 277 ASN A O 1
ATOM 2185 N N . ALA A 1 278 ? 6.038 14.990 -0.677 1.00 85.00 278 ALA A N 1
ATOM 2186 C CA . ALA A 1 278 ? 5.137 14.768 0.451 1.00 85.00 278 ALA A CA 1
ATOM 2187 C C . ALA A 1 278 ? 3.807 14.140 -0.005 1.00 85.00 278 ALA A C 1
ATOM 2189 O O . ALA A 1 278 ? 3.414 13.097 0.521 1.00 85.00 278 ALA A O 1
ATOM 2190 N N . LEU A 1 279 ? 3.169 14.697 -1.042 1.00 87.75 279 LEU A N 1
ATOM 2191 C CA . LEU A 1 279 ? 1.930 14.164 -1.622 1.00 87.75 279 LEU A CA 1
ATOM 2192 C C . LEU A 1 279 ? 2.117 12.759 -2.210 1.00 87.75 279 LEU A C 1
ATOM 2194 O O . LEU A 1 279 ? 1.289 11.875 -1.985 1.00 87.75 279 LEU A O 1
ATOM 2198 N N . LEU A 1 280 ? 3.221 12.513 -2.920 1.00 88.69 280 LEU A N 1
ATOM 2199 C CA . LEU A 1 280 ? 3.553 11.184 -3.439 1.00 88.69 280 LEU A CA 1
ATOM 2200 C C . LEU A 1 280 ? 3.747 10.176 -2.304 1.00 88.69 280 LEU A C 1
ATOM 2202 O O . LEU A 1 280 ? 3.237 9.064 -2.368 1.00 88.69 280 LEU A O 1
ATOM 2206 N N . SER A 1 281 ? 4.472 10.545 -1.247 1.00 84.88 281 SER A N 1
ATOM 2207 C CA . SER A 1 281 ? 4.660 9.666 -0.088 1.00 84.88 281 SER A CA 1
ATOM 2208 C C . SER A 1 281 ? 3.338 9.351 0.614 1.00 84.88 281 SER A C 1
ATOM 2210 O O . SER A 1 281 ? 3.099 8.192 0.947 1.00 84.88 281 SER A O 1
ATOM 2212 N N . PHE A 1 282 ? 2.467 10.348 0.782 1.00 84.25 282 PHE A N 1
ATOM 2213 C CA . PHE A 1 282 ? 1.143 10.162 1.369 1.00 84.25 282 PHE A CA 1
ATOM 2214 C C . PHE A 1 282 ? 0.261 9.244 0.513 1.00 84.25 282 PHE A C 1
ATOM 2216 O O . PHE A 1 282 ? -0.268 8.252 1.005 1.00 84.25 282 PHE A O 1
ATOM 2223 N N . THR A 1 283 ? 0.161 9.510 -0.790 1.00 89.31 283 THR A N 1
ATOM 2224 C CA . THR A 1 283 ? -0.635 8.686 -1.715 1.00 89.31 283 THR A CA 1
ATOM 2225 C C . THR A 1 283 ? -0.103 7.259 -1.836 1.00 89.31 283 THR A C 1
ATOM 2227 O O . THR A 1 283 ? -0.900 6.326 -1.887 1.00 89.31 283 THR A O 1
ATOM 2230 N N . TYR A 1 284 ? 1.218 7.046 -1.790 1.00 88.44 284 TYR A N 1
ATOM 2231 C CA . TYR A 1 284 ? 1.785 5.698 -1.708 1.00 88.44 284 TYR A CA 1
ATOM 2232 C C . TYR A 1 284 ? 1.429 4.982 -0.408 1.00 88.44 284 TYR A C 1
ATOM 2234 O O . TYR A 1 284 ? 1.198 3.776 -0.447 1.00 88.44 284 TYR A O 1
ATOM 2242 N N . ALA A 1 285 ? 1.355 5.681 0.726 1.00 85.12 285 ALA A N 1
ATOM 2243 C CA . ALA A 1 285 ? 0.904 5.069 1.972 1.00 85.12 285 ALA A CA 1
ATOM 2244 C C . ALA A 1 285 ? -0.570 4.638 1.888 1.00 85.12 285 ALA A C 1
ATOM 2246 O O . ALA A 1 285 ? -0.891 3.512 2.265 1.00 85.12 285 ALA A O 1
ATOM 2247 N N . LEU A 1 286 ? -1.443 5.477 1.310 1.00 86.62 286 LEU A N 1
ATOM 2248 C CA . LEU A 1 286 ? -2.840 5.107 1.051 1.00 86.62 286 LEU A CA 1
ATOM 2249 C C . LEU A 1 286 ? -2.932 3.896 0.116 1.00 86.62 286 LEU A C 1
ATOM 2251 O O . LEU A 1 286 ? -3.615 2.932 0.434 1.00 86.62 286 LEU A O 1
ATOM 2255 N N . LEU A 1 287 ? -2.204 3.911 -1.005 1.00 90.69 287 LEU A N 1
ATOM 2256 C CA . LEU A 1 287 ? -2.205 2.805 -1.963 1.00 90.69 287 LEU A CA 1
ATOM 2257 C C . LEU A 1 287 ? -1.669 1.509 -1.345 1.00 90.69 287 LEU A C 1
ATOM 2259 O O . LEU A 1 287 ? -2.208 0.440 -1.600 1.00 90.69 287 LEU A O 1
ATOM 2263 N N . THR A 1 288 ? -0.627 1.597 -0.518 1.00 90.19 288 THR A N 1
ATOM 2264 C CA . THR A 1 288 ? -0.062 0.433 0.179 1.00 90.19 288 THR A CA 1
ATOM 2265 C C . THR A 1 288 ? -1.095 -0.188 1.112 1.00 90.19 288 THR A C 1
ATOM 2267 O O . THR A 1 288 ? -1.248 -1.406 1.109 1.00 90.19 288 THR A O 1
ATOM 2270 N N . ARG A 1 289 ? -1.845 0.638 1.855 1.00 89.31 289 ARG A N 1
ATOM 2271 C CA . ARG A 1 289 ? -2.972 0.180 2.677 1.00 89.31 289 ARG A CA 1
ATOM 2272 C C . ARG A 1 289 ? -4.035 -0.524 1.831 1.00 89.31 289 ARG A C 1
ATOM 2274 O O . ARG A 1 289 ? -4.430 -1.630 2.178 1.00 89.31 289 ARG A O 1
ATOM 2281 N N . GLU A 1 290 ? -4.476 0.084 0.730 1.00 89.44 290 GLU A N 1
ATOM 2282 C CA . GLU A 1 290 ? -5.497 -0.519 -0.140 1.00 89.44 290 GLU A CA 1
ATOM 2283 C C . GLU A 1 290 ? -5.034 -1.860 -0.724 1.00 89.44 290 GLU A C 1
ATOM 2285 O O . GLU A 1 290 ? -5.779 -2.835 -0.685 1.00 89.44 290 GLU A O 1
ATOM 2290 N N . CYS A 1 291 ? -3.787 -1.955 -1.196 1.00 91.31 291 CYS A N 1
ATOM 2291 C CA . CYS A 1 291 ? -3.227 -3.221 -1.672 1.00 91.31 291 CYS A CA 1
ATOM 2292 C C . CYS A 1 291 ? -3.146 -4.275 -0.559 1.00 91.31 291 CYS A C 1
ATOM 2294 O O . CYS A 1 291 ? -3.421 -5.445 -0.812 1.00 91.31 291 CYS A O 1
ATOM 2296 N N . HIS A 1 292 ? -2.780 -3.867 0.659 1.00 90.50 292 HIS A N 1
ATOM 2297 C CA . HIS A 1 292 ? -2.703 -4.754 1.817 1.00 90.50 292 HIS A CA 1
ATOM 2298 C C . HIS A 1 292 ? -4.080 -5.338 2.156 1.00 90.50 292 HIS A C 1
ATOM 2300 O O . HIS A 1 292 ? -4.228 -6.553 2.233 1.00 90.50 292 HIS A O 1
ATOM 2306 N N . ILE A 1 293 ? -5.103 -4.487 2.267 1.00 85.62 293 ILE A N 1
ATOM 2307 C CA . ILE A 1 293 ? -6.480 -4.915 2.549 1.00 85.62 293 ILE A CA 1
ATOM 2308 C C . ILE A 1 293 ? -7.035 -5.767 1.407 1.00 85.62 293 ILE A C 1
ATOM 2310 O O . ILE A 1 293 ? -7.642 -6.802 1.659 1.00 85.62 293 ILE A O 1
ATOM 2314 N N . ALA A 1 294 ? -6.789 -5.391 0.150 1.00 87.75 294 ALA A N 1
ATOM 2315 C CA . ALA A 1 294 ? -7.230 -6.177 -0.998 1.00 87.75 294 ALA A CA 1
ATOM 2316 C C . ALA A 1 294 ? -6.606 -7.584 -1.015 1.00 87.75 294 ALA A C 1
ATOM 2318 O O . ALA A 1 294 ? -7.302 -8.559 -1.295 1.00 87.75 294 ALA A O 1
ATOM 2319 N N . ALA A 1 295 ? -5.315 -7.704 -0.683 1.00 88.69 295 ALA A N 1
ATOM 2320 C CA . ALA A 1 295 ? -4.641 -8.995 -0.565 1.00 88.69 295 ALA A CA 1
ATOM 2321 C C . ALA A 1 295 ? -5.250 -9.842 0.564 1.00 88.69 295 ALA A C 1
ATOM 2323 O O . ALA A 1 295 ? -5.600 -11.001 0.331 1.00 88.69 295 ALA A O 1
ATOM 2324 N N . MET A 1 296 ? -5.458 -9.243 1.741 1.00 84.56 296 MET A N 1
ATOM 2325 C CA . MET A 1 296 ? -6.090 -9.908 2.884 1.00 84.56 296 MET A CA 1
ATOM 2326 C C . MET A 1 296 ? -7.507 -10.392 2.570 1.00 84.56 296 MET A C 1
ATOM 2328 O O . MET A 1 296 ? -7.822 -11.557 2.801 1.00 84.56 296 MET A O 1
ATOM 2332 N N . ASN A 1 297 ? -8.342 -9.534 1.981 1.00 81.56 297 ASN A N 1
ATOM 2333 C CA . ASN A 1 297 ? -9.710 -9.880 1.586 1.00 81.56 297 ASN A CA 1
ATOM 2334 C C . ASN A 1 297 ? -9.733 -10.976 0.509 1.00 81.56 297 ASN A C 1
ATOM 2336 O O . ASN A 1 297 ? -10.656 -11.787 0.464 1.00 81.56 297 ASN A O 1
ATOM 2340 N N . GLY A 1 298 ? -8.698 -11.041 -0.334 1.00 82.00 298 GLY A N 1
ATOM 2341 C CA . GLY A 1 298 ? -8.476 -12.133 -1.283 1.00 82.00 298 GLY A CA 1
ATOM 2342 C C . GLY A 1 298 ? -7.959 -13.435 -0.654 1.00 82.00 298 GLY A C 1
ATOM 2343 O O . GLY A 1 298 ? -7.821 -14.430 -1.362 1.00 82.00 298 GLY A O 1
ATOM 2344 N N . GLY A 1 299 ? -7.666 -13.450 0.650 1.00 85.19 299 GLY A N 1
ATOM 2345 C CA . GLY A 1 299 ? -7.140 -14.604 1.382 1.00 85.19 299 GLY A CA 1
ATOM 2346 C C . GLY A 1 299 ? -5.623 -14.791 1.297 1.00 85.19 299 GLY A C 1
ATOM 2347 O O . GLY A 1 299 ? -5.118 -15.790 1.824 1.00 85.19 299 GLY A O 1
ATOM 2348 N N . PHE A 1 300 ? -4.910 -13.865 0.651 1.00 89.31 300 PHE A N 1
ATOM 2349 C CA . PHE A 1 300 ? -3.450 -13.864 0.581 1.00 89.31 300 PHE A CA 1
ATOM 2350 C C . PHE A 1 300 ? -2.838 -13.395 1.899 1.00 89.31 300 PHE A C 1
ATOM 2352 O O . PHE A 1 300 ? -3.429 -12.601 2.630 1.00 89.31 300 PHE A O 1
ATO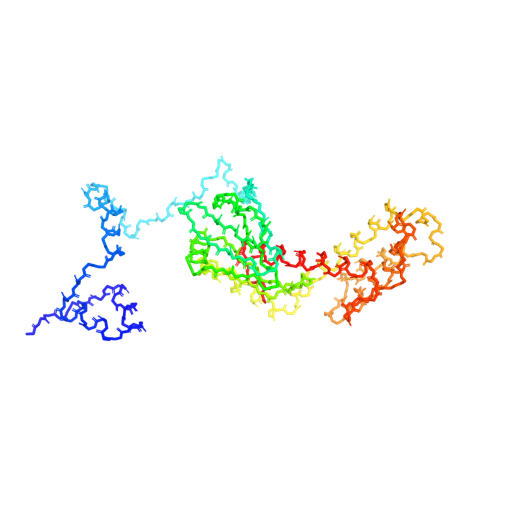M 2359 N N . ASP A 1 301 ? -1.622 -13.859 2.168 1.00 89.38 301 ASP A N 1
ATOM 2360 C CA . ASP A 1 301 ? -0.754 -13.249 3.167 1.00 89.38 301 ASP A CA 1
ATOM 2361 C C . ASP A 1 301 ? -0.098 -11.991 2.561 1.00 89.38 301 ASP A C 1
ATOM 2363 O O . ASP A 1 301 ? 0.600 -12.098 1.551 1.00 89.38 301 ASP A O 1
ATOM 2367 N N . PRO A 1 302 ? -0.348 -10.779 3.077 1.00 86.62 302 PRO A N 1
ATOM 2368 C CA . PRO A 1 302 ? 0.268 -9.567 2.556 1.00 86.62 302 PRO A CA 1
ATOM 2369 C C . PRO A 1 302 ? 1.720 -9.355 3.032 1.00 86.62 302 PRO A C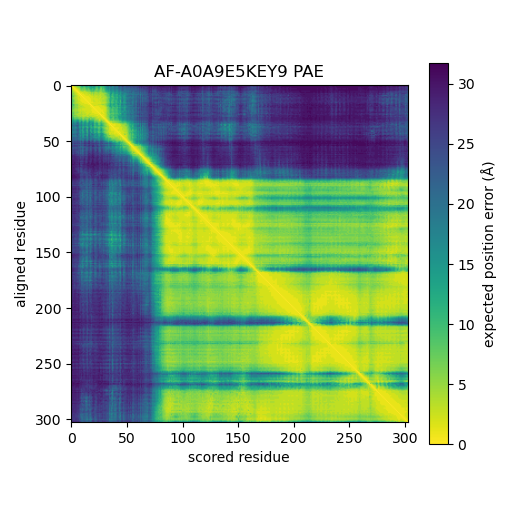 1
ATOM 2371 O O . PRO A 1 302 ? 2.299 -8.325 2.667 1.00 86.62 302 PRO A O 1
ATOM 2374 N N . LEU A 1 303 ? 2.282 -10.252 3.857 1.00 80.62 303 LEU A N 1
ATOM 2375 C CA . LEU A 1 303 ? 3.644 -10.173 4.404 1.00 80.62 303 LEU A CA 1
ATOM 2376 C C . LEU A 1 303 ? 4.643 -11.117 3.714 1.00 80.62 303 LEU A C 1
ATOM 2378 O O . LEU A 1 303 ? 4.251 -12.196 3.215 1.00 80.62 303 LEU A O 1
#

Solvent-accessible surface area (backbone atoms only — not comparable to full-atom values): 17758 Å² total; per-residue (Å²): 131,82,82,78,70,96,70,78,58,71,65,52,55,51,36,36,75,74,36,57,68,57,27,40,39,39,70,74,65,61,56,74,75,82,46,73,67,57,51,49,47,52,61,71,40,46,72,64,74,64,63,70,89,71,76,74,78,60,93,82,55,77,86,75,82,66,79,88,49,100,76,77,55,91,68,76,78,76,81,74,76,75,86,70,83,34,39,74,44,77,46,64,59,70,66,18,39,34,35,59,54,91,72,24,40,33,43,41,39,90,96,53,78,76,42,77,44,49,55,85,49,40,53,25,42,37,38,22,42,62,44,44,70,36,70,66,30,51,52,51,33,20,73,72,67,25,38,35,35,37,24,39,75,82,44,47,70,75,50,73,50,64,41,85,87,79,78,48,62,69,54,36,53,51,48,52,54,38,62,72,33,67,68,59,34,44,56,52,51,31,50,55,52,32,51,50,47,51,51,52,45,50,52,42,66,75,50,25,84,60,51,86,66,44,85,81,40,53,67,57,54,44,56,56,46,39,61,51,38,68,70,53,92,44,66,69,58,39,51,51,50,48,52,52,48,49,51,56,50,41,71,51,47,38,59,57,50,92,48,95,90,56,76,55,81,69,89,50,82,81,78,48,91,45,71,57,37,43,52,51,54,35,52,49,26,52,50,50,49,52,53,41,52,52,32,44,76,71,45,44,71,75,120

pLDDT: mean 81.95, std 15.85, range [40.47, 98.12]

Secondary structure (DSSP, 8-state):
-PPPPSS--HHHHHHHHH-HHHHIIIIIS------HHHHHHHHHHTTTTTT---PPPPTTS--------TTSS-------------EEEEE-STT-EEEEETTEEEEE-TTSPPEEEEGGGEEEEEEESS-EE-HHHHHHHHHTT--EEEE-TT--EEEEE-----S-HHHHHHHHHHHH-HHHHHHHHHHHHHHHHHHHHHHHHHH-TTTTT-TT-HHHHHHHHHHHHHH-SSHHHHHHHHHHHHHHHHHHHGGG--STT----S---SS--SHHHHHHHHHHHHHHHHHHHHHHHTT----

Nearest PDB structures (foldseek):
  7mi4-assembly1_A  TM=7.194E-01  e=5.636E-18  Geobacter sulfurreducens PCA
  4n06-assembly1_A  TM=8.157E-01  e=3.240E-15  Archaeoglobus fulgidus DSM 4304
  7kfu-assembly1_E  TM=8.271E-01  e=3.699E-14  Thiomicrospira sp.
  5dqu-assembly1_B  TM=7.342E-01  e=8.179E-08  Escherichia coli K-12
  5dqz-assembly1_C  TM=7.145E-01  e=7.707E-08  Escherichia coli K-12

=== Feature glossary ===
A reading guide for the features in this record.

Start from the sequence.

  · Sequence gives the chain of amino acids in standard one-letter code (A=alanine, C=cysteine, …, Y=tyrosine), read N→C. It is the only feature that is directly encoded by the gene; all structural features are derived from the folded form of this sequence.

Fold it, and you get atomic coordinates and the backbone conformation that goes with them.

  · Structure coordinates are given as an mmCIF _atom_site loop: one row per atom with element, residue name, chain id, sequence number, and x/y/z position in Å. Only the four main-chain atoms per residue are included here; side chains are omitted to keep the record compact.

  · Backbone dihedral angles. Every residue except chain termini has a φ (preceding-C → N → Cα → C) and a ψ (N → Cα → C → next-N). They are reported in degrees following the IUPAC sign convention. Secondary structure is essentially a statement about which (φ, ψ) basin each residue occupies.

  · Eight-state secondary structure (DSSP): H is the canonical α-helix, G the tighter 3₁₀-helix, I the wider π-helix; E/B are β-structure, T and S are turns and bends, and '-' is everything else. DSSP derives these from the pattern of main-chain N–H···O=C hydrogen bonds, not from the sequence.

  · SS3 is a coarse helix/strand/coil call (letters a/b/c) made by the P-SEA algorithm from inter-Cα distances and dihedrals. It is less detailed than DSSP but needs only Cα positions.

Summarize the fold with a handful of shape descriptors and a per-residue structural alphabet.

  · Radius of gyration (Rg) is the root-mean-square distance of Cα atoms from their centroid — a single number for overall size and compactness. A globular domain of N residues has Rg ≈ 2.2·N^0.38 Å; an extended or disordered chain has a much larger Rg. The Cα contact count is the number of residue pairs whose Cα atoms are within 8 Å and are more than four positions apart in sequence — a standard proxy for tertiary packing density. The bounding box is the smallest axis-aligned box enclosing all Cα atoms.

  · 3Di is Foldseek's structural alphabet. Each residue is assigned one of twenty discrete states based on how its Cα sits relative to its spatial (not sequential) neighbors. Aligning 3Di strings finds structural homologs roughly as well as full 3D superposition, but orders of magnitude faster.

  · Solvent-accessible surface area (SASA) is the area in Å² traced out by the centre of a 1.4 Å probe sphere (a water molecule) rolled over the protein's van der Waals surface (Shrake–Rupley / Lee–Richards construction). Buried residues have near-zero SASA; fully exposed residues can exceed 200 Å². The total SASA scales roughly with the number of surface residues.

Ask how reliable the model is.

  · For AlphaFold models, the B-factor field carries pLDDT — the model's own estimate of local accuracy on a 0–100 scale. Regions with pLDDT<50 should be treated as essentially unmodeled; they often correspond to intrinsically disordered segments.

  · For experimental (PDB) structures, the B-factor (temperature factor) quantifies the positional spread of each atom in the crystal — a combination of thermal vibration and static disorder — in units of Å². High B-factors mark flexible loops or poorly resolved regions; low B-factors mark the rigid, well-ordered core.

  · Predicted Aligned Error (PAE) is an AlphaFold confidence matrix: entry (i, j) is the expected error in the position of residue j, in ångströms, when the prediction is superimposed on the true structure at residue i. Low PAE within a block of residues means that block is internally rigid and well-predicted; high PAE between two blocks means their relative placement is uncertain even if each block individually is confident.

Place it in context: what it resembles, what it is annotated as, and how it looks.

  · Structural nearest neighbors (via Foldseek easy-search vs the PDB). Reported per hit: target PDB id, E-value, and alignment TM-score. A TM-score above ~0.5 is the conventional threshold for 'same fold'.

  · Functional annotations link the protein to curated databases. InterPro entries identify conserved domains and families by matching the sequence against member-database signatures (Pfam, PROSITE, CDD, …). Gene Ontology (GO) terms describe molecular function, biological process, and cellular component in a controlled vocabulary. CATH places the structure in a hierarchical fold classification (Class/Architecture/Topology/Homologous-superfamily). The organism is the source species.

  · The contact map is a binary N×N matrix image: pixel (i, j) is dark where Cα_i and Cα_j are within 8 Å and |i−j|>4. Because the |i−j|>4 filter removes local helical contacts, off-diagonal stripes parallel to the main diagonal indicate parallel β-sheets; stripes perpendicular to it indicate antiparallel β-sheets. The Ramachandran plot scatters every residue's (φ, ψ) pair against the sterically allowed regions. The PAE heatmap renders the predicted-aligned-error matrix.

  · Six rendered views show the 3D structure from the faces of a cube — i.e. along ±x, ±y, ±z. Rendering representation is drawn randomly per protein from cartoon (secondary-structure ribbons), sticks (backbone bonds), or molecular surface; coloring is either N→C rainbow (blue at the N-terminus through red at the C-terminus) or one color per chain.